Protein AF-A0A6A5U3S6-F1 (afdb_monomer)

Nearest PDB structures (foldseek):
  5iaa-assembly1_A  TM=4.164E-01  e=6.677E-01  Homo sapiens
  3vyw-assembly3_C  TM=2.791E-01  e=2.547E+00  Aquifex aeolicus VF5

pLDDT: mean 76.96, std 18.2, range [38.09, 98.25]

Radius of gyration: 27.55 Å; Cα contacts (8 Å, |Δi|>4): 282; chains: 1; bounding box: 57×53×90 Å

Sequence (273 aa):
MALNRGARKRKARTESPLNENDRPSKKQTAASVKGPTDESKVEDTRAEISKQNPLRSPLLRLPRELRDEIYGYALGGDRWEIEAHGKAKSPKCNALGLLRVCRQISQEASATVFTSNTIAFRNAKALVRFIAGANNRLEMTTIELEVSSLSGASYYNGFGTVGLEGCCKENVSIFRRLPILKGVHIHILMLYLWGCLTPVEDSDSQNAVKALQERIQLEVPDVSVTCGWSTKEVEIQSPSDEDDSTLDDEYDDDEDDYDTYDGLDNLDDSSEE

Secondary structure (DSSP, 8-state):
--------PPPPPPPPPPP-------------------HHHHHHHHHHHHHHHHHH-TTTTS-HHHHHHHHHHHH-S-EEEEPTTS-EE-SSTTTTGGGGS-HHHHHHHHHHHHHSSEEEESSHHHHHHHHHT-GGGGG--EEEEEEEE-TTTHHHH---SHHHHHHHSSSGGGGGG-TT--EEEEEEEEE--TT-------HHHHHHHHHHHHHHHHH-TTSEEEEEEEEE------------------------------TT---------

Mean predicted aligned error: 12.98 Å

Foldseek 3Di:
DDDDDDDDDDDDDDDDDDDDPDDDDPPPPPPPPPDPPPVVVVVVVLVVCVVCCCVPPPLNVDPLVVNQVVLCVLQAPFEWEQELVRDIDGPDVCSCVQLVPHVVSVVSNVLSNQQRYEYEYAALNSVVVNLPPDPSNLSHAHYEYEQEFPPPPCPPDPPPRCRLVVCADPRLLSVVSNPNHAEYEYEYEYADDPDPDDPPPPVVVVVSVVNSQVRSCVNPVNHHYHYHYDYDHDPPPDPPPPDPDDPDDDPPPPPPPPPDCPPDPDPPPPDDD

Organism: NCBI:txid147558

Structure (mmCIF, N/CA/C/O backbone):
data_AF-A0A6A5U3S6-F1
#
_entry.id   AF-A0A6A5U3S6-F1
#
loop_
_atom_site.group_PDB
_atom_site.id
_atom_site.type_symbol
_atom_site.label_atom_id
_atom_site.label_alt_id
_atom_site.label_comp_id
_atom_site.label_asym_id
_atom_site.label_entity_id
_atom_site.label_seq_id
_atom_site.pdbx_PDB_ins_code
_atom_site.Cartn_x
_atom_site.Cartn_y
_atom_site.Cartn_z
_atom_site.occupancy
_atom_site.B_iso_or_equiv
_atom_site.auth_seq_id
_atom_site.auth_comp_id
_atom_site.auth_asym_id
_atom_site.auth_atom_id
_atom_site.pdbx_PDB_model_num
ATOM 1 N N . MET A 1 1 ? 14.822 27.548 -63.040 1.00 45.53 1 MET A N 1
ATOM 2 C CA . MET A 1 1 ? 13.589 26.922 -62.518 1.00 45.53 1 MET A CA 1
ATOM 3 C C . MET A 1 1 ? 13.365 27.447 -61.111 1.00 45.53 1 MET A C 1
ATOM 5 O O . MET A 1 1 ? 14.147 27.127 -60.229 1.00 45.53 1 MET A O 1
ATOM 9 N N . ALA A 1 2 ? 12.393 28.343 -60.938 1.00 41.91 2 ALA A N 1
ATOM 10 C CA . ALA A 1 2 ? 12.077 28.999 -59.671 1.00 41.91 2 ALA A CA 1
ATOM 11 C C . ALA A 1 2 ? 10.755 28.431 -59.139 1.00 41.91 2 ALA A C 1
ATOM 13 O O . ALA A 1 2 ? 9.779 28.387 -59.886 1.00 41.91 2 ALA A O 1
ATOM 14 N N . LEU A 1 3 ? 10.730 27.982 -57.881 1.00 52.12 3 LEU A N 1
ATOM 15 C CA . LEU A 1 3 ? 9.522 27.483 -57.223 1.00 52.12 3 LEU A CA 1
ATOM 16 C C . LEU A 1 3 ? 9.043 28.444 -56.132 1.00 52.12 3 LEU A C 1
ATOM 18 O O . LEU A 1 3 ? 9.811 29.101 -55.433 1.00 52.12 3 LEU A O 1
ATOM 22 N N . ASN A 1 4 ? 7.722 28.521 -56.085 1.00 44.84 4 ASN A N 1
ATOM 23 C CA . ASN A 1 4 ? 6.878 29.622 -55.660 1.00 44.84 4 ASN A CA 1
ATOM 24 C C . ASN A 1 4 ? 6.508 29.476 -54.171 1.00 44.84 4 ASN A C 1
ATOM 26 O O . ASN A 1 4 ? 6.052 28.412 -53.754 1.00 44.84 4 ASN A O 1
ATOM 30 N N . ARG A 1 5 ? 6.697 30.525 -53.358 1.00 54.47 5 ARG A N 1
ATOM 31 C CA . ARG A 1 5 ? 6.318 30.551 -51.932 1.00 54.47 5 ARG A CA 1
ATOM 32 C C . ARG A 1 5 ? 4.911 31.136 -51.783 1.00 54.47 5 ARG A C 1
ATOM 34 O O . ARG A 1 5 ? 4.724 32.344 -51.890 1.00 54.47 5 ARG A O 1
ATOM 41 N N . GLY A 1 6 ? 3.926 30.279 -51.519 1.00 51.78 6 GLY A N 1
ATOM 42 C CA . GLY A 1 6 ? 2.546 30.677 -51.234 1.00 51.78 6 GLY A CA 1
ATOM 43 C C . GLY A 1 6 ? 2.355 31.114 -49.780 1.00 51.78 6 GLY A C 1
ATOM 44 O O . GLY A 1 6 ? 2.281 30.281 -48.880 1.00 51.78 6 GLY A O 1
ATOM 45 N N . ALA A 1 7 ? 2.247 32.423 -49.554 1.00 54.69 7 ALA A N 1
ATOM 46 C CA . ALA A 1 7 ? 1.879 33.018 -48.273 1.00 54.69 7 ALA A CA 1
ATOM 47 C C . ALA A 1 7 ? 0.363 32.884 -48.021 1.00 54.69 7 ALA A C 1
ATOM 49 O O . ALA A 1 7 ? -0.450 33.463 -48.743 1.00 54.69 7 ALA A O 1
ATOM 50 N N . ARG A 1 8 ? -0.036 32.147 -46.976 1.00 58.53 8 ARG A N 1
ATOM 51 C CA . ARG A 1 8 ? -1.429 32.092 -46.501 1.00 58.53 8 ARG A CA 1
ATOM 52 C C . ARG A 1 8 ? -1.674 33.194 -45.464 1.00 58.53 8 ARG A C 1
ATOM 54 O O . ARG A 1 8 ? -1.150 33.144 -44.356 1.00 58.53 8 ARG A O 1
ATOM 61 N N . LYS A 1 9 ? -2.488 34.184 -45.843 1.00 60.81 9 LYS A N 1
ATOM 62 C CA . LYS A 1 9 ? -3.027 35.242 -44.971 1.00 60.81 9 LYS A CA 1
ATOM 63 C C . LYS A 1 9 ? -4.005 34.637 -43.955 1.00 60.81 9 LYS A C 1
ATOM 65 O O . LYS A 1 9 ? -4.992 34.021 -44.350 1.00 60.81 9 LYS A O 1
ATOM 70 N N . ARG A 1 10 ? -3.758 34.848 -42.660 1.00 54.47 10 ARG A N 1
ATOM 71 C CA . ARG A 1 10 ? -4.725 34.584 -41.583 1.00 54.47 10 ARG A CA 1
ATOM 72 C C . ARG A 1 10 ? -5.707 35.760 -41.500 1.00 54.47 10 ARG A C 1
ATOM 74 O O . ARG A 1 10 ? -5.281 36.900 -41.342 1.00 54.47 10 ARG A O 1
ATOM 81 N N . LYS A 1 11 ? -7.004 35.479 -41.660 1.00 64.50 11 LYS A N 1
ATOM 82 C CA . LYS A 1 11 ? -8.109 36.421 -41.415 1.00 64.50 11 LYS A CA 1
ATOM 83 C C . LYS A 1 11 ? -8.293 36.579 -39.903 1.00 64.50 11 LYS A C 1
ATOM 85 O O . LYS A 1 11 ? -8.429 35.579 -39.205 1.00 64.50 11 LYS A O 1
ATOM 90 N N . ALA A 1 12 ? -8.299 37.823 -39.432 1.00 55.41 12 ALA A N 1
ATOM 91 C CA . ALA A 1 12 ? -8.711 38.187 -38.083 1.00 55.41 12 ALA A CA 1
ATOM 92 C C . ALA A 1 12 ? -10.209 37.890 -37.906 1.00 55.41 12 ALA A C 1
ATOM 94 O O . ALA A 1 12 ? -11.014 38.241 -38.772 1.00 55.41 12 ALA A O 1
ATOM 95 N N . ARG A 1 13 ? -10.561 37.210 -36.813 1.00 58.78 13 ARG A N 1
ATOM 96 C CA . ARG A 1 13 ? -11.939 36.930 -36.404 1.00 58.78 13 ARG A CA 1
ATOM 97 C C . ARG A 1 13 ? -12.367 38.051 -35.459 1.00 58.78 13 ARG A C 1
ATOM 99 O O . ARG A 1 13 ? -11.725 38.275 -34.443 1.00 58.78 13 ARG A O 1
ATOM 106 N N . THR A 1 14 ? -13.396 38.779 -35.867 1.00 57.91 14 THR A N 1
ATOM 107 C CA . THR A 1 14 ? -14.039 39.866 -35.129 1.00 57.91 14 THR A CA 1
ATOM 108 C C . THR A 1 14 ? -14.856 39.279 -33.982 1.00 57.91 14 THR A C 1
ATOM 110 O O . THR A 1 14 ? -15.759 38.478 -34.216 1.00 57.91 14 THR A O 1
ATOM 113 N N . GLU A 1 15 ? -14.515 39.656 -32.755 1.00 53.59 15 GLU A N 1
ATOM 114 C CA . GLU A 1 15 ? -15.287 39.359 -31.549 1.00 53.59 15 GLU A CA 1
ATOM 115 C C . GLU A 1 15 ? -16.546 40.232 -31.533 1.00 53.59 15 GLU A C 1
ATOM 117 O O . GLU A 1 15 ? -16.489 41.433 -31.801 1.00 53.59 15 GLU A O 1
ATOM 122 N N . SER A 1 16 ? -17.694 39.609 -31.274 1.00 56.94 16 SER A N 1
ATOM 123 C CA . SER A 1 16 ? -18.962 40.300 -31.031 1.00 56.94 16 SER A CA 1
ATOM 124 C C . SER A 1 16 ? -19.228 40.301 -29.523 1.00 56.94 16 SER A C 1
ATOM 126 O O . SER A 1 16 ? -19.064 39.249 -28.905 1.00 56.94 16 SER A O 1
ATOM 128 N N . PRO A 1 17 ? -19.621 41.436 -28.920 1.00 56.56 17 PRO A N 1
ATOM 129 C CA . PRO A 1 17 ? -19.938 41.500 -27.500 1.00 56.56 17 PRO A CA 1
ATOM 130 C C . PRO A 1 17 ? -21.296 40.835 -27.252 1.00 56.56 17 PRO A C 1
ATOM 132 O O . PRO A 1 17 ? -22.318 41.284 -27.774 1.00 56.56 17 PRO A O 1
ATOM 135 N N . LEU A 1 18 ? -21.298 39.746 -26.484 1.00 54.84 18 LEU A N 1
ATOM 136 C CA . LEU A 1 18 ? -22.523 39.128 -25.986 1.00 54.84 18 LEU A CA 1
ATOM 137 C C . LEU A 1 18 ? -23.043 39.915 -24.777 1.00 54.84 18 LEU A C 1
ATOM 139 O O . LEU A 1 18 ? -22.282 40.384 -23.935 1.00 54.84 18 LEU A O 1
ATOM 143 N N . ASN A 1 19 ? -24.358 40.102 -24.778 1.00 52.72 19 ASN A N 1
ATOM 144 C CA . ASN A 1 19 ? -25.158 40.914 -23.871 1.00 52.72 19 ASN A CA 1
ATOM 145 C C . ASN A 1 19 ? -25.499 40.105 -22.604 1.00 52.72 19 ASN A C 1
ATOM 147 O O . ASN A 1 19 ? -26.028 39.003 -22.705 1.00 52.72 19 ASN A O 1
ATOM 151 N N . GLU A 1 20 ? -25.194 40.658 -21.431 1.00 50.19 20 GLU A N 1
ATOM 152 C CA . GLU A 1 20 ? -25.052 39.948 -20.146 1.00 50.19 20 GLU A CA 1
ATOM 153 C C . GLU A 1 20 ? -26.335 39.909 -19.278 1.00 50.19 20 GLU A C 1
ATOM 155 O O . GLU A 1 20 ? -26.270 39.574 -18.102 1.00 50.19 20 GLU A O 1
ATOM 160 N N . ASN A 1 21 ? -27.520 40.259 -19.801 1.00 58.12 21 ASN A N 1
ATOM 161 C CA . ASN A 1 21 ? -28.643 40.669 -18.933 1.00 58.12 21 ASN A CA 1
ATOM 162 C C . ASN A 1 21 ? -29.916 39.799 -18.880 1.00 58.12 21 ASN A C 1
ATOM 164 O O . ASN A 1 21 ? -30.841 40.201 -18.184 1.00 58.12 21 ASN A O 1
ATOM 168 N N . ASP A 1 22 ? -30.001 38.615 -19.495 1.00 49.62 22 ASP A N 1
ATOM 169 C CA . ASP A 1 22 ? -31.275 37.859 -19.530 1.00 49.62 22 ASP A CA 1
ATOM 170 C C . ASP A 1 22 ? -31.161 36.377 -19.110 1.00 49.62 22 ASP A C 1
ATOM 172 O O . ASP A 1 22 ? -31.558 35.478 -19.850 1.00 49.62 22 ASP A O 1
ATOM 176 N N . ARG A 1 23 ? -30.665 36.087 -17.893 1.00 51.91 23 ARG A N 1
ATOM 177 C CA . ARG A 1 23 ? -30.786 34.739 -17.284 1.00 51.91 23 ARG A CA 1
ATOM 178 C C . ARG A 1 23 ? -31.762 34.765 -16.089 1.00 51.91 23 ARG A C 1
ATOM 180 O O . ARG A 1 23 ? -31.415 35.294 -15.030 1.00 51.91 23 ARG A O 1
ATOM 187 N N . PRO A 1 24 ? -32.992 34.223 -16.213 1.00 47.12 24 PRO A N 1
ATOM 188 C CA . PRO A 1 24 ? -33.981 34.235 -15.136 1.00 47.12 24 PRO A CA 1
ATOM 189 C C . PRO A 1 24 ? -33.567 33.303 -13.989 1.00 47.12 24 PRO A C 1
ATOM 191 O O . PRO A 1 24 ? -33.579 32.079 -14.095 1.00 47.12 24 PRO A O 1
ATOM 194 N N . SER A 1 25 ? -33.218 33.906 -12.856 1.00 47.28 25 SER A N 1
ATOM 195 C CA . SER A 1 25 ? -32.768 33.230 -11.642 1.00 47.28 25 SER A CA 1
ATOM 196 C C . SER A 1 25 ? -33.932 32.537 -10.916 1.00 47.28 25 SER A C 1
ATOM 198 O O . SER A 1 25 ? -34.620 33.150 -10.100 1.00 47.28 25 SER A O 1
ATOM 200 N N . LYS A 1 26 ? -34.143 31.233 -11.130 1.00 50.09 26 LYS A N 1
ATOM 201 C CA . LYS A 1 26 ? -34.929 30.401 -10.197 1.00 50.09 26 LYS A CA 1
ATOM 202 C C . LYS A 1 26 ? -34.018 29.842 -9.107 1.00 50.09 26 LYS A C 1
ATOM 204 O O . LYS A 1 26 ? -33.720 28.659 -9.033 1.00 50.09 26 LYS A O 1
ATOM 209 N N . LYS A 1 27 ? -33.594 30.750 -8.230 1.00 51.00 27 LYS A N 1
ATOM 210 C CA . LYS A 1 27 ? -32.867 30.463 -6.995 1.00 51.00 27 LYS A CA 1
ATOM 211 C C . LYS A 1 27 ? -33.868 29.930 -5.963 1.00 51.00 27 LYS A C 1
ATOM 213 O O . LYS A 1 27 ? -34.395 30.687 -5.151 1.00 51.00 27 LYS A O 1
ATOM 218 N N . GLN A 1 28 ? -34.188 28.637 -6.013 1.00 48.88 28 GLN A N 1
ATOM 219 C CA . GLN A 1 28 ? -34.823 27.969 -4.876 1.00 48.88 28 GLN A CA 1
ATOM 220 C C . GLN A 1 28 ? -33.759 27.795 -3.792 1.00 48.88 28 GLN A C 1
ATOM 222 O O . GLN A 1 28 ? -33.067 26.789 -3.705 1.00 48.88 28 GLN A O 1
ATOM 227 N N . THR A 1 29 ? -33.596 28.837 -2.980 1.00 49.09 29 THR A N 1
ATOM 228 C CA . THR A 1 29 ? -32.842 28.783 -1.734 1.00 49.09 29 THR A CA 1
ATOM 229 C C . THR A 1 29 ? -33.556 27.816 -0.795 1.00 49.09 29 THR A C 1
ATOM 231 O O . THR A 1 29 ? -34.495 28.205 -0.096 1.00 49.09 29 THR A O 1
ATOM 234 N N . ALA A 1 30 ? -33.128 26.553 -0.776 1.00 51.94 30 ALA A N 1
ATOM 235 C CA . ALA A 1 30 ? -33.353 25.693 0.373 1.00 51.94 30 ALA A CA 1
ATOM 236 C C . ALA A 1 30 ? -32.681 26.396 1.556 1.00 51.94 30 ALA A C 1
ATOM 238 O O . ALA A 1 30 ? -31.456 26.424 1.666 1.00 51.94 30 ALA A O 1
ATOM 239 N N . ALA A 1 31 ? -33.484 27.076 2.374 1.00 56.00 31 ALA A N 1
ATOM 240 C CA . ALA A 1 31 ? -33.034 27.685 3.608 1.00 56.00 31 ALA A CA 1
ATOM 241 C C . ALA A 1 31 ? -32.445 26.565 4.467 1.00 56.00 31 ALA A C 1
ATOM 243 O O . ALA A 1 31 ? -33.173 25.803 5.100 1.00 56.00 31 ALA A O 1
ATOM 244 N N . SER A 1 32 ? -31.120 26.435 4.416 1.00 61.00 32 SER A N 1
ATOM 245 C CA . SER A 1 32 ? -30.331 25.637 5.335 1.00 61.00 32 SER A CA 1
ATOM 246 C C . SER A 1 32 ? -30.630 26.182 6.722 1.00 61.00 32 SER A C 1
ATOM 248 O O . SER A 1 32 ? -30.117 27.223 7.138 1.00 61.00 32 SER A O 1
ATOM 250 N N . VAL A 1 33 ? -31.568 25.524 7.400 1.00 62.78 33 VAL A N 1
ATOM 251 C CA . VAL A 1 33 ? 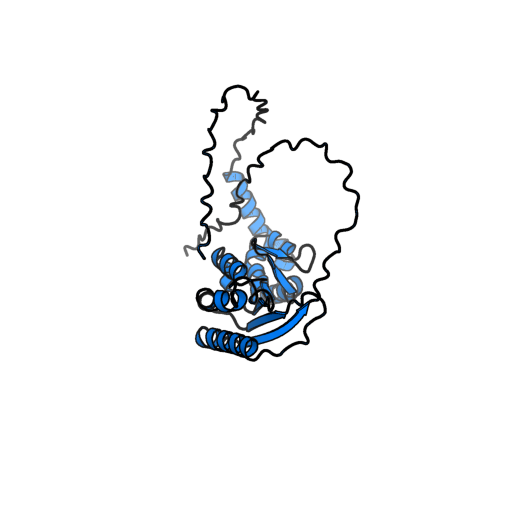-31.856 25.727 8.810 1.00 62.78 33 VAL A CA 1
ATOM 252 C C . VAL A 1 33 ? -30.602 25.260 9.545 1.00 62.78 33 VAL A C 1
ATOM 254 O O . VAL A 1 33 ? -30.512 24.123 9.998 1.00 62.78 33 VAL A O 1
ATOM 257 N N . LYS A 1 34 ? -29.601 26.145 9.632 1.00 63.56 34 LYS A N 1
ATOM 258 C CA . LYS A 1 34 ? -28.530 26.092 10.628 1.00 63.56 34 LYS A CA 1
ATOM 259 C C . LYS A 1 34 ? -29.199 26.298 11.983 1.00 63.56 34 LYS A C 1
ATOM 261 O O . LYS A 1 34 ? -29.205 27.392 12.542 1.00 63.56 34 LYS A O 1
ATOM 266 N N . GLY A 1 35 ? -29.845 25.246 12.480 1.00 70.25 35 GLY A N 1
ATOM 267 C CA . GLY A 1 35 ? -30.138 25.155 13.897 1.00 70.25 35 GLY A CA 1
ATOM 268 C C . GLY A 1 35 ? -28.810 25.273 14.650 1.00 70.25 35 GLY A C 1
ATOM 269 O O . GLY A 1 35 ? -27.801 24.780 14.142 1.00 70.25 35 GLY A O 1
ATOM 270 N N . PRO A 1 36 ? -28.768 25.942 15.811 1.00 66.19 36 PRO A N 1
ATOM 271 C CA . PRO A 1 36 ? -27.588 25.948 16.661 1.00 66.19 36 PRO A CA 1
ATOM 272 C C . PRO A 1 36 ? -27.307 24.506 17.097 1.00 66.19 36 PRO A C 1
ATOM 274 O O . PRO A 1 36 ? -27.893 23.998 18.052 1.00 66.19 36 PRO A O 1
ATOM 277 N N . THR A 1 37 ? -26.458 23.815 16.341 1.00 69.56 37 THR A N 1
ATOM 278 C CA . THR A 1 37 ? -25.846 22.562 16.757 1.00 69.56 37 THR A CA 1
ATOM 279 C C . THR A 1 37 ? -24.957 22.904 17.933 1.00 69.56 37 THR A C 1
ATOM 281 O O . THR A 1 37 ? -23.934 23.563 17.791 1.00 69.56 37 THR A O 1
ATOM 284 N N . ASP A 1 38 ? -25.420 22.518 19.112 1.00 85.38 38 ASP A N 1
ATOM 285 C CA . ASP A 1 38 ? -24.697 22.622 20.367 1.00 85.38 38 ASP A CA 1
ATOM 286 C C . ASP A 1 38 ? -23.494 21.664 20.309 1.00 85.38 38 ASP A C 1
ATOM 288 O O . ASP A 1 38 ? -23.580 20.509 20.726 1.00 85.38 38 ASP A O 1
ATOM 292 N N . GLU A 1 39 ? -22.398 22.118 19.690 1.00 87.12 39 GLU A N 1
ATOM 293 C CA . GLU A 1 39 ? -21.159 21.351 19.481 1.00 87.12 39 GLU A CA 1
ATOM 294 C C . GLU A 1 39 ? -20.616 20.779 20.797 1.00 87.12 39 GLU A C 1
ATOM 296 O O . GLU A 1 39 ? -20.074 19.673 20.808 1.00 87.12 39 GLU A O 1
ATOM 301 N N . SER A 1 40 ? -20.868 21.470 21.918 1.00 84.94 40 SER A N 1
ATOM 302 C CA . SER A 1 40 ? -20.489 21.014 23.258 1.00 84.94 40 SER A CA 1
ATOM 303 C C . SER A 1 40 ? -21.126 19.666 23.616 1.00 84.94 40 SER A C 1
ATOM 305 O O . SER A 1 40 ? -20.439 18.746 24.055 1.00 84.94 40 SER A O 1
ATOM 307 N N . LYS A 1 41 ? -22.419 19.483 23.309 1.00 86.44 41 LYS A N 1
ATOM 308 C CA . LYS A 1 41 ? -23.119 18.216 23.561 1.00 86.44 41 LYS A CA 1
ATOM 309 C C . LYS A 1 41 ? -22.615 17.085 22.671 1.00 86.44 41 LYS A C 1
ATOM 311 O O . LYS A 1 41 ? -22.634 15.929 23.090 1.00 86.44 41 LYS A O 1
ATOM 316 N N . VAL A 1 42 ? -22.188 17.387 21.444 1.00 87.81 42 VAL A N 1
ATOM 317 C CA . VAL A 1 42 ? -21.682 16.362 20.519 1.00 87.81 42 VAL A CA 1
ATOM 318 C C . VAL A 1 42 ? -20.352 15.802 21.019 1.00 87.81 42 VAL A C 1
ATOM 320 O O . VAL A 1 42 ? -20.165 14.583 20.999 1.00 87.81 42 VAL A O 1
ATOM 323 N N . GLU A 1 43 ? -19.451 16.645 21.517 1.00 89.25 43 GLU A N 1
ATOM 324 C CA . GLU A 1 43 ? -18.142 16.173 21.974 1.00 89.25 43 GLU A CA 1
ATOM 325 C C . GLU A 1 43 ? -18.239 15.344 23.265 1.00 89.25 43 GLU A C 1
ATOM 327 O O . GLU A 1 43 ? -17.649 14.262 23.344 1.00 89.25 43 GLU A O 1
ATOM 332 N N . ASP A 1 44 ? -19.103 15.741 24.206 1.00 87.88 44 ASP A N 1
ATOM 333 C CA . ASP A 1 44 ? -19.382 14.957 25.417 1.00 87.88 44 ASP A CA 1
ATOM 334 C C . ASP A 1 44 ? -19.896 13.546 25.083 1.00 87.88 44 ASP A C 1
ATOM 336 O O . ASP A 1 44 ? -19.446 12.546 25.656 1.00 87.88 44 ASP A O 1
ATOM 340 N N . THR A 1 45 ? -20.794 13.429 24.096 1.00 91.69 45 THR A N 1
ATOM 341 C CA . THR A 1 45 ? -21.294 12.111 23.666 1.00 91.69 45 THR A CA 1
ATOM 342 C C . THR A 1 45 ? -20.203 11.238 23.040 1.00 91.69 45 THR A C 1
ATOM 344 O O . THR A 1 45 ? -20.198 10.023 23.248 1.00 91.69 45 THR A O 1
ATOM 347 N N . ARG A 1 46 ? -19.237 11.821 22.316 1.00 89.50 46 ARG A N 1
ATOM 348 C CA . ARG A 1 46 ? -18.117 11.078 21.710 1.00 89.50 46 ARG A CA 1
ATOM 349 C C . ARG A 1 46 ? -17.130 10.565 22.750 1.00 89.50 46 ARG A C 1
ATOM 351 O O . ARG A 1 46 ? -16.657 9.429 22.627 1.00 89.50 46 ARG A O 1
ATOM 358 N N . ALA A 1 47 ? -16.834 11.373 23.765 1.00 89.94 47 ALA A N 1
ATOM 359 C CA . ALA A 1 47 ? -15.977 10.970 24.873 1.00 89.94 47 ALA A CA 1
ATOM 360 C C . ALA A 1 47 ? -16.594 9.794 25.649 1.00 89.94 47 ALA A C 1
ATOM 362 O O . ALA A 1 47 ? -15.904 8.817 25.947 1.00 89.94 47 ALA A O 1
ATOM 363 N N . GLU A 1 48 ? -17.906 9.833 25.902 1.00 94.94 48 GLU A N 1
ATOM 364 C CA . GLU A 1 48 ? -18.618 8.748 26.587 1.00 94.94 48 GLU A CA 1
ATOM 365 C C . GLU A 1 48 ? -18.647 7.455 25.757 1.00 94.94 48 GLU A C 1
ATOM 367 O O . GLU A 1 48 ? -18.328 6.379 26.267 1.00 94.94 48 GLU A O 1
ATOM 372 N N . ILE A 1 49 ? -18.924 7.544 24.450 1.00 92.88 49 ILE A N 1
ATOM 373 C CA . ILE A 1 49 ? -18.856 6.382 23.545 1.00 92.88 49 ILE A CA 1
ATOM 374 C C . ILE A 1 49 ? -17.447 5.775 23.550 1.00 92.88 49 ILE A C 1
ATOM 376 O O . ILE A 1 49 ? -17.293 4.554 23.619 1.00 92.88 49 ILE A O 1
ATOM 380 N N . SER A 1 50 ? -16.410 6.614 23.529 1.00 90.44 50 SER A N 1
ATOM 381 C CA . SER A 1 50 ? -15.017 6.156 23.542 1.00 90.44 50 SER A CA 1
ATOM 382 C C . SER A 1 50 ? -14.668 5.402 24.830 1.00 90.44 50 SER A C 1
ATOM 384 O O . SER A 1 50 ? -13.978 4.389 24.759 1.00 90.44 50 SER A O 1
ATOM 386 N N . LYS A 1 51 ? -15.213 5.811 25.985 1.00 92.94 51 LYS A N 1
ATOM 387 C CA . LYS A 1 51 ? -15.057 5.096 27.266 1.00 92.94 51 LYS A CA 1
ATOM 388 C C . LYS A 1 51 ? -15.821 3.770 27.308 1.00 92.94 51 LYS A C 1
ATOM 390 O O . LYS A 1 51 ? -15.345 2.802 27.898 1.00 92.94 51 LYS A O 1
ATOM 395 N N . GLN A 1 52 ? -16.993 3.698 26.675 1.00 95.38 52 GLN A N 1
ATOM 396 C CA . GLN A 1 52 ? -17.809 2.479 26.653 1.00 95.38 52 GLN A CA 1
ATOM 397 C C . GLN A 1 52 ? -17.305 1.424 25.659 1.00 95.38 52 GLN A C 1
ATOM 399 O O . GLN A 1 52 ? -17.516 0.227 25.876 1.00 95.38 52 GLN A O 1
ATOM 404 N N . ASN A 1 53 ? -16.637 1.839 24.579 1.00 93.25 53 ASN A N 1
ATOM 405 C CA . ASN A 1 53 ? -16.182 0.946 23.513 1.00 93.25 53 ASN A CA 1
ATOM 406 C C . ASN A 1 53 ? -15.298 -0.216 24.014 1.00 93.25 53 ASN A C 1
ATOM 408 O O . ASN A 1 53 ? -15.625 -1.358 23.679 1.00 93.25 53 ASN A O 1
ATOM 412 N N . PRO A 1 54 ? -14.261 -0.005 24.851 1.00 93.56 54 PRO A N 1
ATOM 413 C CA . PRO A 1 54 ? -13.452 -1.098 25.396 1.00 93.56 54 PRO A CA 1
ATOM 414 C C . PRO A 1 54 ? -14.242 -2.105 26.239 1.00 93.56 54 PRO A C 1
ATOM 416 O O . PRO A 1 54 ? -13.930 -3.291 26.240 1.00 93.56 54 PRO A O 1
ATOM 419 N N . LEU A 1 55 ? -15.290 -1.657 26.940 1.00 95.44 55 LEU A N 1
ATOM 420 C CA . LEU A 1 55 ? -16.105 -2.518 27.805 1.00 95.44 55 LEU A CA 1
ATOM 421 C C . LEU A 1 55 ? -17.107 -3.356 27.004 1.00 95.44 55 LEU A C 1
ATOM 423 O O . LEU A 1 55 ? -17.374 -4.510 27.342 1.00 95.44 55 LEU A O 1
ATOM 427 N N . ARG A 1 56 ? -17.678 -2.770 25.945 1.00 95.75 56 ARG A N 1
ATOM 428 C CA . ARG A 1 56 ? -18.751 -3.390 25.155 1.00 95.75 56 ARG A CA 1
ATOM 429 C C . ARG A 1 56 ? -18.243 -4.176 23.954 1.00 95.75 56 ARG A C 1
ATOM 431 O O . ARG A 1 56 ? -18.904 -5.129 23.552 1.00 95.75 56 ARG A O 1
ATOM 438 N N . SER A 1 57 ? -17.098 -3.803 23.387 1.00 95.62 57 SER A N 1
ATOM 439 C CA . SER A 1 57 ? -16.517 -4.474 22.224 1.00 95.62 57 SER A CA 1
ATOM 440 C C . SER A 1 57 ? -15.732 -5.717 22.653 1.00 95.62 57 SER A C 1
ATOM 442 O O . SER A 1 57 ? -14.732 -5.598 23.360 1.00 95.62 57 SER A O 1
ATOM 444 N N . PRO A 1 58 ? -16.121 -6.932 22.222 1.00 96.56 58 PRO A N 1
ATOM 445 C CA . PRO A 1 58 ? -15.321 -8.132 22.457 1.00 96.56 58 PRO A CA 1
ATOM 446 C C . PRO A 1 58 ? -13.910 -8.033 21.867 1.00 96.56 58 PRO A C 1
ATOM 448 O O . PRO A 1 58 ? -12.977 -8.531 22.482 1.00 96.56 58 PRO A O 1
ATOM 451 N N . LEU A 1 59 ? -13.754 -7.352 20.724 1.00 97.12 59 LEU A N 1
ATOM 452 C CA . LEU A 1 59 ? -12.466 -7.176 20.050 1.00 97.12 59 LEU A CA 1
ATOM 453 C C . LEU A 1 59 ? -11.507 -6.303 20.871 1.00 97.12 59 LEU A C 1
ATOM 455 O O . LEU A 1 59 ? -10.345 -6.656 21.025 1.00 97.12 59 LEU A O 1
ATOM 459 N N . LEU A 1 60 ? -11.995 -5.200 21.453 1.00 96.81 60 LEU A N 1
ATOM 460 C CA . LEU A 1 60 ? -11.164 -4.283 22.249 1.00 96.81 60 LEU A CA 1
ATOM 461 C C . LEU A 1 60 ? -10.806 -4.825 23.642 1.00 96.81 60 LEU A C 1
ATOM 463 O O . LEU A 1 60 ? -9.910 -4.289 24.287 1.00 96.81 60 LEU A O 1
ATOM 467 N N . ARG A 1 61 ? -11.468 -5.897 24.098 1.00 96.50 61 ARG A N 1
ATOM 468 C CA . ARG A 1 61 ? -11.092 -6.619 25.327 1.00 96.50 61 ARG A CA 1
ATOM 469 C C . ARG A 1 61 ? -9.922 -7.580 25.128 1.00 96.50 61 ARG A C 1
ATOM 471 O O . ARG A 1 61 ? -9.374 -8.064 26.116 1.00 96.50 61 ARG A O 1
ATOM 478 N N . LEU A 1 62 ? -9.566 -7.892 23.883 1.00 97.81 62 LEU A N 1
ATOM 479 C CA . LEU A 1 62 ? -8.414 -8.738 23.594 1.00 97.81 62 LEU A CA 1
ATOM 480 C C . LEU A 1 62 ? -7.112 -7.974 23.867 1.00 97.81 62 LEU A C 1
ATOM 482 O O . LEU A 1 62 ? -7.086 -6.761 23.664 1.00 97.81 62 LEU A O 1
ATOM 486 N N . PRO A 1 63 ? -6.026 -8.653 24.270 1.00 97.19 63 PRO A N 1
ATOM 487 C CA . PRO A 1 63 ? -4.677 -8.093 24.234 1.00 97.19 63 PRO A CA 1
ATOM 488 C C . PRO A 1 63 ? -4.318 -7.554 22.846 1.00 97.19 63 PRO A C 1
ATOM 490 O O . PRO A 1 63 ? -4.862 -8.009 21.837 1.00 97.19 63 PRO A O 1
ATOM 493 N N . ARG A 1 64 ? -3.407 -6.577 22.800 1.00 96.19 64 ARG A N 1
ATOM 494 C CA . ARG A 1 64 ? -3.047 -5.875 21.560 1.00 96.19 64 ARG A CA 1
ATOM 495 C C . ARG A 1 64 ? -2.521 -6.833 20.494 1.00 96.19 64 ARG A C 1
ATOM 497 O O . ARG A 1 64 ? -2.906 -6.718 19.342 1.00 96.19 64 ARG A O 1
ATOM 504 N N . GLU A 1 65 ? -1.734 -7.818 20.899 1.00 97.56 65 GLU A N 1
ATOM 505 C CA . GLU A 1 65 ? -1.101 -8.799 20.019 1.00 97.56 65 GLU A CA 1
ATOM 506 C C . GLU A 1 65 ? -2.147 -9.585 19.219 1.00 97.56 65 GLU A C 1
ATOM 508 O O . GLU A 1 65 ? -2.032 -9.733 18.006 1.00 97.56 65 GLU A O 1
ATOM 513 N N . LEU A 1 66 ? -3.229 -10.015 19.879 1.00 98.25 66 LEU A N 1
ATOM 514 C CA . LEU A 1 66 ? -4.321 -10.723 19.208 1.00 98.25 66 LEU A CA 1
ATOM 515 C C . LEU A 1 66 ? -5.116 -9.803 18.277 1.00 98.25 66 LEU A C 1
ATOM 517 O O . LEU A 1 66 ? -5.648 -10.265 17.268 1.00 98.25 66 LEU A O 1
ATOM 521 N N . ARG A 1 67 ? -5.224 -8.508 18.602 1.00 97.88 67 ARG A N 1
ATOM 522 C CA . ARG A 1 67 ? -5.874 -7.537 17.711 1.00 97.88 67 ARG A CA 1
ATOM 523 C C . ARG A 1 67 ? -5.044 -7.322 16.453 1.00 97.88 67 ARG A C 1
ATOM 525 O O . ARG A 1 67 ? -5.611 -7.383 15.369 1.00 97.88 67 ARG A O 1
ATOM 532 N N . ASP A 1 68 ? -3.732 -7.161 16.596 1.00 97.12 68 ASP A N 1
ATOM 533 C CA . ASP A 1 68 ? -2.807 -7.000 15.473 1.00 97.12 68 ASP A CA 1
ATOM 534 C C . ASP A 1 68 ? -2.847 -8.226 14.541 1.00 97.12 68 ASP A C 1
ATOM 536 O O . ASP A 1 68 ? -2.909 -8.067 13.321 1.00 97.12 68 ASP A O 1
ATOM 540 N N . GLU A 1 69 ? -2.927 -9.447 15.089 1.00 97.81 69 GLU A N 1
ATOM 541 C CA . GLU A 1 69 ? -3.146 -10.666 14.293 1.00 97.81 69 GLU A CA 1
ATOM 542 C C . GLU A 1 69 ? -4.481 -10.633 13.531 1.00 97.81 69 GLU A C 1
ATOM 544 O O . GLU A 1 69 ? -4.519 -10.894 12.326 1.00 97.81 69 GLU A O 1
ATOM 549 N N . ILE A 1 70 ? -5.584 -10.274 14.200 1.00 97.50 70 ILE A N 1
ATOM 550 C CA . ILE A 1 70 ? -6.906 -10.152 13.564 1.00 97.50 70 ILE A CA 1
ATOM 551 C C . ILE A 1 70 ? -6.884 -9.095 12.455 1.00 97.50 70 ILE A C 1
ATOM 553 O O . ILE A 1 70 ? -7.431 -9.333 11.376 1.00 97.50 70 ILE A O 1
ATOM 557 N N . TYR A 1 71 ? -6.251 -7.943 12.688 1.00 97.56 71 TYR A N 1
ATOM 558 C CA . TYR A 1 71 ? -6.091 -6.900 11.677 1.00 97.56 71 TYR A CA 1
ATOM 559 C C . TYR A 1 71 ? -5.263 -7.403 10.498 1.00 97.56 71 TYR A C 1
ATOM 561 O O . TYR A 1 71 ? -5.645 -7.155 9.357 1.00 97.56 71 TYR A O 1
ATOM 569 N N . GLY A 1 72 ? -4.195 -8.165 10.748 1.00 96.56 72 GLY A N 1
ATOM 570 C CA . GLY A 1 72 ? -3.395 -8.804 9.705 1.00 96.56 72 GLY A CA 1
ATOM 571 C C . GLY A 1 72 ? -4.236 -9.693 8.789 1.00 96.56 72 GLY A C 1
ATOM 572 O O . GLY A 1 72 ? -4.148 -9.571 7.570 1.00 96.56 72 GLY A O 1
ATOM 573 N N . TYR A 1 73 ? -5.120 -10.521 9.355 1.00 95.94 73 TYR A N 1
ATOM 574 C CA . TYR A 1 73 ? -6.029 -11.359 8.564 1.00 95.94 73 TYR A CA 1
ATOM 575 C C . TYR A 1 73 ? -7.135 -10.568 7.851 1.00 95.94 73 TYR A C 1
ATOM 577 O O . TYR A 1 73 ? -7.536 -10.931 6.745 1.00 95.94 73 TYR A O 1
ATOM 585 N N . ALA A 1 74 ? -7.668 -9.521 8.484 1.00 95.75 74 ALA A N 1
ATOM 586 C CA . ALA A 1 74 ? -8.800 -8.763 7.952 1.00 95.75 74 ALA A CA 1
ATOM 587 C C . ALA A 1 74 ? -8.394 -7.739 6.882 1.00 95.75 74 ALA A C 1
ATOM 589 O O . ALA A 1 74 ? -9.149 -7.517 5.935 1.00 95.75 74 ALA A O 1
ATOM 590 N N . LEU A 1 75 ? -7.234 -7.102 7.054 1.00 96.12 75 LEU A N 1
ATOM 591 C CA . LEU A 1 75 ? -6.780 -5.960 6.260 1.00 96.12 75 LEU A CA 1
ATOM 592 C C . LEU A 1 75 ? -5.515 -6.236 5.446 1.00 96.12 75 LEU A C 1
ATOM 594 O O . LEU A 1 75 ? -5.203 -5.415 4.590 1.00 96.12 75 LEU A O 1
ATOM 598 N N . GLY A 1 76 ? -4.769 -7.307 5.731 1.00 95.94 76 GLY A N 1
ATOM 599 C CA . GLY A 1 76 ? -3.484 -7.615 5.098 1.00 95.94 76 GLY A CA 1
ATOM 600 C C . GLY A 1 76 ? -3.562 -8.632 3.955 1.00 95.94 76 GLY A C 1
ATOM 601 O O . GLY A 1 76 ? -4.597 -9.252 3.702 1.00 95.94 76 GLY A O 1
ATOM 602 N N . GLY A 1 77 ? -2.423 -8.827 3.282 1.00 95.44 77 GLY A N 1
ATOM 603 C CA . GLY A 1 77 ? -2.234 -9.825 2.221 1.00 95.44 77 GLY A CA 1
ATOM 604 C C . GLY A 1 77 ? -2.880 -9.472 0.879 1.00 95.44 77 GLY A C 1
ATOM 605 O O . GLY A 1 77 ? -2.880 -10.289 -0.040 1.00 95.44 77 GLY A O 1
ATOM 606 N N . ASP A 1 78 ? -3.423 -8.267 0.759 1.00 96.25 78 ASP A N 1
ATOM 607 C CA . ASP A 1 78 ? -4.146 -7.789 -0.404 1.00 96.25 78 ASP A CA 1
ATOM 608 C C . ASP A 1 78 ? -3.270 -6.863 -1.266 1.00 96.25 78 ASP A C 1
ATOM 610 O O . ASP A 1 78 ? -2.333 -6.202 -0.805 1.00 96.25 78 ASP A O 1
ATOM 614 N N . ARG A 1 79 ? -3.603 -6.790 -2.558 1.00 95.75 79 ARG A N 1
ATOM 615 C CA . ARG A 1 79 ? -2.984 -5.872 -3.518 1.00 95.75 79 ARG A CA 1
ATOM 616 C C . ARG A 1 79 ? -3.923 -4.703 -3.794 1.00 95.75 79 ARG A C 1
ATOM 618 O O . ARG A 1 79 ? -5.016 -4.902 -4.323 1.00 95.75 79 ARG A O 1
ATOM 625 N N . TRP A 1 80 ? -3.485 -3.490 -3.473 1.00 95.75 80 TRP A N 1
ATOM 626 C CA . TRP A 1 80 ? -4.277 -2.268 -3.623 1.00 95.75 80 TRP A CA 1
ATOM 627 C C . TRP A 1 80 ? -3.800 -1.466 -4.819 1.00 95.75 80 TRP A C 1
ATOM 629 O O . TRP A 1 80 ? -2.660 -1.022 -4.842 1.00 95.75 80 TRP A O 1
ATOM 639 N N . GLU A 1 81 ? -4.662 -1.252 -5.805 1.00 95.94 81 GLU A N 1
ATOM 640 C CA . GLU A 1 81 ? -4.306 -0.477 -6.993 1.00 95.94 81 GLU A CA 1
ATOM 641 C C . GLU A 1 81 ? -4.738 0.982 -6.815 1.00 95.94 81 GLU A C 1
ATOM 643 O O . GLU A 1 81 ? -5.925 1.276 -6.678 1.00 95.94 81 GLU A O 1
ATOM 648 N N . ILE A 1 82 ? -3.774 1.903 -6.804 1.00 94.31 82 ILE A N 1
ATOM 649 C CA . ILE A 1 82 ? -4.021 3.341 -6.721 1.00 94.31 82 ILE A CA 1
ATOM 650 C C . ILE A 1 82 ? -4.066 3.927 -8.132 1.00 94.31 82 ILE A C 1
ATOM 652 O O . ILE A 1 82 ? -3.089 3.907 -8.890 1.00 94.31 82 ILE A O 1
ATOM 656 N N . GLU A 1 83 ? -5.223 4.477 -8.477 1.00 89.19 83 GLU A N 1
ATOM 657 C CA . GLU A 1 83 ? -5.458 5.159 -9.741 1.00 89.19 83 GLU A CA 1
ATOM 658 C C . GLU A 1 83 ? -4.806 6.547 -9.760 1.00 89.19 83 GLU A C 1
ATOM 660 O O . GLU A 1 83 ? -4.460 7.127 -8.729 1.00 89.19 83 GLU A O 1
ATOM 665 N N . ALA A 1 84 ? -4.681 7.135 -10.953 1.00 81.69 84 ALA A N 1
ATOM 666 C CA . ALA A 1 84 ? -4.052 8.445 -11.128 1.00 81.69 84 ALA A CA 1
ATOM 667 C C . ALA A 1 84 ? -4.694 9.541 -10.257 1.00 81.69 84 ALA A C 1
ATOM 669 O O . ALA A 1 84 ? -3.992 10.424 -9.768 1.00 81.69 84 ALA A O 1
ATOM 670 N N . HIS A 1 85 ? -6.004 9.467 -10.012 1.00 84.06 85 HIS A N 1
ATOM 671 C CA . HIS A 1 85 ? -6.748 10.427 -9.189 1.00 84.06 85 HIS A CA 1
ATOM 672 C C . HIS A 1 85 ? -6.660 10.152 -7.678 1.00 84.06 85 HIS A C 1
ATOM 674 O O . HIS A 1 85 ? -7.370 10.784 -6.906 1.00 84.06 85 HIS A O 1
ATOM 680 N N . GLY A 1 86 ? -5.822 9.206 -7.239 1.00 82.38 86 GLY A N 1
ATOM 681 C CA . GLY A 1 86 ? -5.689 8.826 -5.830 1.00 82.38 86 GLY A CA 1
ATOM 682 C C . GLY A 1 86 ? -6.811 7.918 -5.317 1.00 82.38 86 GLY A C 1
ATOM 683 O O . GLY A 1 86 ? -6.810 7.556 -4.143 1.00 82.38 86 GLY A O 1
ATOM 684 N N . LYS A 1 87 ? -7.753 7.521 -6.182 1.00 87.12 87 LYS A N 1
ATOM 685 C CA . LYS A 1 87 ? -8.770 6.520 -5.851 1.00 87.12 87 LYS A CA 1
ATOM 686 C C . LYS A 1 87 ? -8.105 5.152 -5.732 1.00 87.12 87 LYS A C 1
ATOM 688 O O . LYS A 1 87 ? -7.343 4.751 -6.607 1.00 87.12 87 LYS A O 1
ATOM 693 N N . ALA A 1 88 ? -8.390 4.452 -4.641 1.00 90.75 88 ALA A N 1
ATOM 694 C CA . ALA A 1 88 ? -7.903 3.102 -4.415 1.00 90.75 88 ALA A CA 1
ATOM 695 C C . ALA A 1 88 ? -8.954 2.091 -4.881 1.00 90.75 88 ALA A C 1
ATOM 697 O O . ALA A 1 88 ? -10.082 2.081 -4.380 1.00 90.75 88 ALA A O 1
ATOM 698 N N . LYS A 1 89 ? -8.579 1.216 -5.810 1.00 93.00 89 LYS A N 1
ATOM 699 C CA . LYS A 1 89 ? -9.374 0.052 -6.178 1.00 93.00 89 LYS A CA 1
ATOM 700 C C . LYS A 1 89 ? -9.080 -1.058 -5.175 1.00 93.00 89 LYS A C 1
ATOM 702 O O . LYS A 1 89 ? -7.990 -1.631 -5.155 1.00 93.00 89 LYS A O 1
ATOM 707 N N . SER A 1 90 ? -10.055 -1.318 -4.312 1.00 88.62 90 SER A N 1
ATOM 708 C CA . SER A 1 90 ? -9.951 -2.373 -3.310 1.00 88.62 90 SER A CA 1
ATOM 709 C C . SER A 1 90 ? -10.228 -3.748 -3.929 1.00 88.62 90 SER A C 1
ATOM 711 O O . SER A 1 90 ? -11.154 -3.864 -4.736 1.00 88.62 90 SER A O 1
ATOM 713 N N . PRO A 1 91 ? -9.483 -4.798 -3.542 1.00 88.31 91 PRO A N 1
ATOM 714 C CA . PRO A 1 91 ? -9.753 -6.157 -4.009 1.00 88.31 91 PRO A CA 1
ATOM 715 C C . PRO A 1 91 ? -11.018 -6.771 -3.395 1.00 88.31 91 PRO A C 1
ATOM 717 O O . PRO A 1 91 ? -11.575 -7.707 -3.963 1.00 88.31 91 PRO A O 1
ATOM 720 N N . LYS A 1 92 ? -11.489 -6.258 -2.251 1.00 91.38 92 LYS A N 1
ATOM 721 C CA . LYS A 1 92 ? -12.659 -6.777 -1.530 1.00 91.38 92 LYS A CA 1
ATOM 722 C C . LYS A 1 92 ? -13.692 -5.673 -1.323 1.00 91.38 92 LYS A C 1
ATOM 724 O O . LYS A 1 92 ? -13.355 -4.515 -1.074 1.00 91.38 92 LYS A O 1
ATOM 729 N N . CYS A 1 93 ? -14.973 -6.033 -1.352 1.00 87.38 93 CYS A N 1
ATOM 730 C CA . CYS A 1 93 ? -16.023 -5.118 -0.917 1.00 87.38 93 CYS A CA 1
ATOM 731 C C . CYS A 1 93 ? -15.809 -4.755 0.563 1.00 87.38 93 CYS A C 1
ATOM 733 O O . CYS A 1 93 ? -15.635 -5.638 1.401 1.00 87.38 93 CYS A O 1
ATOM 735 N N . ASN A 1 94 ? -15.842 -3.462 0.893 1.00 88.25 94 ASN A N 1
ATOM 736 C CA . ASN A 1 94 ? -15.712 -2.952 2.264 1.00 88.25 94 ASN A CA 1
ATOM 737 C C . ASN A 1 94 ? -14.393 -3.289 2.982 1.00 88.25 94 ASN A C 1
ATOM 739 O O . ASN A 1 94 ? -14.381 -3.347 4.210 1.00 88.25 94 ASN A O 1
ATOM 743 N N . ALA A 1 95 ? -13.278 -3.449 2.264 1.00 90.00 95 ALA A N 1
ATOM 744 C CA . ALA A 1 95 ? -11.992 -3.764 2.895 1.00 90.00 95 ALA A CA 1
ATOM 745 C C . ALA A 1 95 ? -11.571 -2.752 3.984 1.00 90.00 95 ALA A C 1
ATOM 747 O O . ALA A 1 95 ? -11.005 -3.144 4.994 1.00 90.00 95 ALA A O 1
ATOM 748 N N . LEU A 1 96 ? -11.914 -1.463 3.844 1.00 93.94 96 LEU A N 1
ATOM 749 C CA . LEU A 1 96 ? -11.644 -0.436 4.870 1.00 93.94 96 LEU A CA 1
ATOM 750 C C . LEU A 1 96 ? -12.794 -0.237 5.869 1.00 93.94 96 LEU A C 1
ATOM 752 O O . LEU A 1 96 ? -12.746 0.682 6.684 1.00 93.94 96 LEU A O 1
ATOM 756 N N . GLY A 1 97 ? -13.845 -1.061 5.819 1.00 95.00 97 GLY A N 1
ATOM 757 C CA . GLY A 1 97 ? -15.008 -0.933 6.701 1.00 95.00 97 GLY A CA 1
ATOM 758 C C . GLY A 1 97 ? -14.624 -0.999 8.179 1.00 95.00 97 GLY A C 1
ATOM 759 O O . GLY A 1 97 ? -15.150 -0.233 8.985 1.00 95.00 97 GLY A O 1
ATOM 760 N N . LEU A 1 98 ? -13.632 -1.833 8.514 1.00 95.31 98 LEU A N 1
ATOM 761 C CA . LEU A 1 98 ? -13.107 -1.971 9.873 1.00 95.31 98 LEU A CA 1
ATOM 762 C C . LEU A 1 98 ? -12.529 -0.652 10.417 1.00 95.31 98 LEU A C 1
ATOM 764 O O . LEU A 1 98 ? -12.778 -0.305 11.570 1.00 95.31 98 LEU A O 1
ATOM 768 N N . LEU A 1 99 ? -11.850 0.133 9.572 1.00 95.50 99 LEU A N 1
ATOM 769 C CA . LEU A 1 99 ? -11.266 1.427 9.953 1.00 95.50 99 LEU A CA 1
ATOM 770 C C . LEU A 1 99 ? -12.316 2.503 10.262 1.00 95.50 99 LEU A C 1
ATOM 772 O O . LEU A 1 99 ? -11.972 3.562 10.785 1.00 95.50 99 LEU A O 1
ATOM 776 N N . ARG A 1 100 ? -13.588 2.258 9.924 1.00 95.25 100 ARG A N 1
ATOM 777 C CA . ARG A 1 100 ? -14.701 3.193 10.143 1.00 95.25 100 ARG A CA 1
ATOM 778 C C . ARG A 1 100 ? -15.538 2.854 11.377 1.00 95.25 100 ARG A C 1
ATOM 780 O O . ARG A 1 100 ? -16.473 3.589 11.675 1.00 95.25 100 ARG A O 1
ATOM 787 N N . VAL A 1 101 ? -15.228 1.767 12.090 1.00 94.06 101 VAL A N 1
ATOM 788 C CA . VAL A 1 101 ? -16.026 1.308 13.240 1.00 94.06 101 VAL A CA 1
ATOM 789 C C . VAL A 1 101 ? -15.862 2.237 14.442 1.00 94.06 101 VAL A C 1
ATOM 791 O O . VAL A 1 101 ? -16.849 2.715 14.996 1.00 94.06 101 VAL A O 1
ATOM 794 N N . CYS A 1 102 ? -14.625 2.502 14.863 1.00 93.50 102 CYS A N 1
ATOM 795 C CA . CYS A 1 102 ? -14.328 3.447 15.938 1.00 93.50 102 CYS A CA 1
ATOM 796 C C . CYS A 1 102 ? -12.912 4.024 15.797 1.00 93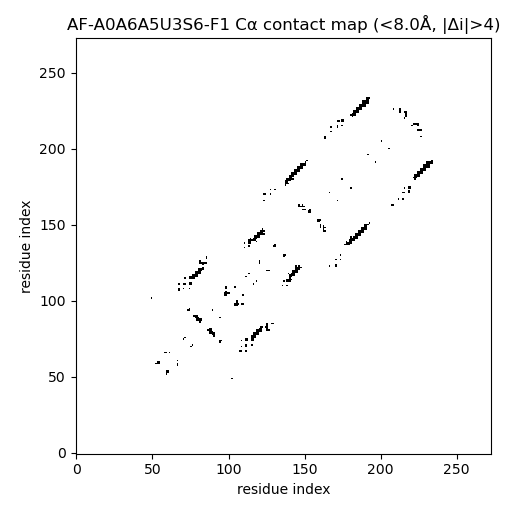.50 102 CYS A C 1
ATOM 798 O O 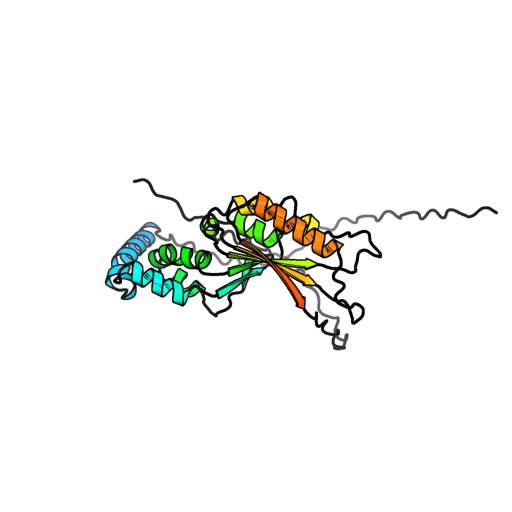. CYS A 1 102 ? -12.074 3.465 15.088 1.00 93.50 102 CYS A O 1
ATOM 800 N N . ARG A 1 103 ? -12.638 5.135 16.499 1.00 91.81 103 ARG A N 1
ATOM 801 C CA . ARG A 1 103 ? -11.341 5.836 16.449 1.00 91.81 103 ARG A CA 1
ATOM 802 C C . ARG A 1 103 ? -10.171 4.938 16.868 1.00 91.81 103 ARG A C 1
ATOM 804 O O . ARG A 1 103 ? -9.169 4.914 16.170 1.00 91.81 103 ARG A O 1
ATOM 811 N N . GLN A 1 104 ? -10.331 4.155 17.939 1.00 94.44 104 GLN A N 1
ATOM 812 C CA . GLN A 1 104 ? -9.274 3.265 18.432 1.00 94.44 104 GLN A CA 1
ATOM 813 C C . GLN A 1 104 ? -8.891 2.191 17.401 1.00 94.44 104 GLN A C 1
ATOM 815 O O . GLN A 1 104 ? -7.716 2.041 17.088 1.00 94.44 104 GLN A O 1
ATOM 820 N N . ILE A 1 105 ? -9.871 1.479 16.829 1.00 96.38 105 ILE A N 1
ATOM 821 C CA . ILE A 1 105 ? -9.609 0.469 15.787 1.00 96.38 105 ILE A CA 1
ATOM 822 C C . ILE A 1 105 ? -8.979 1.127 14.557 1.00 96.38 105 ILE A C 1
ATOM 824 O O . ILE A 1 105 ? -8.056 0.574 13.976 1.00 96.38 105 ILE A O 1
ATOM 828 N N . SER A 1 106 ? -9.453 2.313 14.169 1.00 95.38 106 SER A N 1
ATOM 829 C CA . SER A 1 106 ? -8.889 3.068 13.047 1.00 95.38 106 SER A CA 1
ATOM 830 C C . SER A 1 106 ? -7.402 3.375 13.260 1.00 95.38 106 SER A C 1
ATOM 832 O O . SER A 1 106 ? -6.585 3.088 12.388 1.00 95.38 106 SER A O 1
ATOM 834 N N . GLN A 1 107 ? -7.036 3.882 14.441 1.00 94.19 107 GLN A N 1
ATOM 835 C CA . GLN A 1 107 ? -5.650 4.191 14.796 1.00 94.19 107 GLN A CA 1
ATOM 836 C C . GLN A 1 107 ? -4.770 2.938 14.822 1.00 94.19 107 GLN A C 1
ATOM 838 O O . GLN A 1 107 ? -3.711 2.937 14.206 1.00 94.19 107 GLN A O 1
ATOM 843 N N . GLU A 1 108 ? -5.219 1.859 15.468 1.00 95.00 108 GLU A N 1
ATOM 844 C CA . GLU A 1 108 ? -4.433 0.624 15.578 1.00 95.00 108 GLU A CA 1
ATOM 845 C C . GLU A 1 108 ? -4.280 -0.104 14.231 1.00 95.00 108 GLU A C 1
ATOM 847 O O . GLU A 1 108 ? -3.196 -0.574 13.899 1.00 95.00 108 GLU A O 1
ATOM 852 N N . ALA A 1 109 ? -5.354 -0.190 13.444 1.00 96.38 109 ALA A N 1
ATOM 853 C CA . ALA A 1 109 ? -5.411 -1.042 12.259 1.00 96.38 109 ALA A CA 1
ATOM 854 C C . ALA A 1 109 ? -5.023 -0.323 10.953 1.00 96.38 109 ALA A C 1
ATOM 856 O O . ALA A 1 109 ? -4.769 -0.977 9.940 1.00 96.38 109 ALA A O 1
ATOM 857 N N . SER A 1 110 ? -4.977 1.017 10.935 1.00 94.94 110 SER A N 1
ATOM 858 C CA . SER A 1 110 ? -4.599 1.777 9.729 1.00 94.94 110 SER A CA 1
ATOM 859 C C . SER A 1 110 ? -3.172 1.472 9.268 1.00 94.94 110 SER A C 1
ATOM 861 O O . SER A 1 110 ? -2.947 1.304 8.069 1.00 94.94 110 SER A O 1
ATOM 863 N N . ALA A 1 111 ? -2.243 1.299 10.211 1.00 94.25 111 ALA A N 1
ATOM 864 C CA . ALA A 1 111 ? -0.866 0.882 9.958 1.00 94.25 111 ALA A CA 1
ATOM 865 C C . ALA A 1 111 ? -0.789 -0.459 9.209 1.00 94.25 111 ALA A C 1
ATOM 867 O O . ALA A 1 111 ? 0.004 -0.643 8.279 1.00 94.25 111 ALA A O 1
ATOM 868 N N . THR A 1 112 ? -1.659 -1.411 9.561 1.00 95.62 112 THR A N 1
ATOM 869 C CA . THR A 1 112 ? -1.712 -2.736 8.926 1.00 95.62 112 THR A CA 1
ATOM 870 C C . THR A 1 112 ? -1.998 -2.641 7.429 1.00 95.62 112 THR A C 1
ATOM 872 O O . THR A 1 112 ? -1.436 -3.412 6.650 1.00 95.62 112 THR A O 1
ATOM 875 N N . VAL A 1 113 ? -2.804 -1.658 7.003 1.00 95.38 113 VAL A N 1
ATOM 876 C CA . VAL A 1 113 ? -3.127 -1.454 5.584 1.00 95.38 113 VAL A CA 1
ATOM 877 C C . VAL A 1 113 ? -1.880 -1.146 4.758 1.00 95.38 113 VAL A C 1
ATOM 879 O O . VAL A 1 113 ? -1.796 -1.594 3.621 1.00 95.38 113 VAL A O 1
ATOM 882 N N . PHE A 1 114 ? -0.902 -0.429 5.307 1.00 94.69 114 PHE A N 1
ATOM 883 C CA . PHE A 1 114 ? 0.313 -0.061 4.575 1.00 94.69 114 PHE A CA 1
ATOM 884 C C . PHE A 1 114 ? 1.460 -1.051 4.780 1.00 94.69 114 PHE A C 1
ATOM 886 O O . PHE A 1 114 ? 2.255 -1.280 3.869 1.00 94.69 114 PHE A O 1
ATOM 893 N N . THR A 1 115 ? 1.530 -1.673 5.955 1.00 95.38 115 THR A N 1
ATOM 894 C CA . THR A 1 115 ? 2.637 -2.568 6.315 1.00 95.38 115 THR A CA 1
ATOM 895 C C . THR A 1 115 ? 2.473 -3.989 5.790 1.00 95.38 115 THR A C 1
ATOM 897 O O . THR A 1 115 ? 3.480 -4.646 5.518 1.00 95.38 115 THR A O 1
ATOM 900 N N . SER A 1 116 ? 1.231 -4.466 5.652 1.00 96.06 116 SER A N 1
ATOM 901 C CA . SER A 1 116 ? 0.913 -5.868 5.333 1.00 96.06 116 SER A CA 1
ATOM 902 C C . SER A 1 116 ? 0.327 -6.075 3.934 1.00 96.06 116 SER A C 1
ATOM 904 O O . SER A 1 116 ? -0.061 -7.192 3.599 1.00 96.06 116 SER A O 1
ATOM 906 N N . ASN A 1 117 ? 0.244 -5.022 3.122 1.00 96.75 117 ASN A N 1
ATOM 907 C CA . ASN A 1 117 ? -0.270 -5.082 1.756 1.00 96.75 117 ASN A CA 1
ATOM 908 C C . ASN A 1 117 ? 0.762 -4.599 0.746 1.00 96.75 117 ASN A C 1
ATOM 910 O O . ASN A 1 117 ? 1.700 -3.875 1.080 1.00 96.75 117 ASN A O 1
ATOM 914 N N . THR A 1 118 ? 0.510 -4.936 -0.515 1.00 96.75 118 THR A N 1
ATOM 915 C CA . THR A 1 118 ? 1.255 -4.383 -1.643 1.00 96.75 118 THR A CA 1
ATOM 916 C C . THR A 1 118 ? 0.449 -3.260 -2.282 1.00 96.75 118 THR A C 1
ATOM 918 O O . THR A 1 118 ? -0.664 -3.481 -2.770 1.00 96.75 118 THR A O 1
ATOM 921 N N . ILE A 1 119 ? 1.007 -2.047 -2.288 1.00 96.75 119 ILE A N 1
ATOM 922 C CA . ILE A 1 119 ? 0.373 -0.881 -2.913 1.00 96.75 119 ILE A CA 1
ATOM 923 C C . ILE A 1 119 ? 0.913 -0.726 -4.334 1.00 96.75 119 ILE A C 1
ATOM 925 O O . ILE A 1 119 ? 2.095 -0.454 -4.540 1.00 96.75 119 ILE A O 1
ATOM 929 N N . ALA A 1 120 ? 0.040 -0.912 -5.316 1.00 96.12 120 ALA A N 1
ATOM 930 C CA . ALA A 1 120 ? 0.347 -0.865 -6.731 1.00 96.12 120 ALA A CA 1
ATOM 931 C C . ALA A 1 120 ? -0.040 0.480 -7.356 1.00 96.12 120 ALA A C 1
ATOM 933 O O . ALA A 1 120 ? -1.148 0.977 -7.158 1.00 96.12 120 ALA A O 1
ATOM 934 N N . PHE A 1 121 ? 0.840 1.042 -8.179 1.00 94.19 121 PHE A N 1
ATOM 935 C CA . PHE A 1 121 ? 0.629 2.306 -8.880 1.00 94.19 121 PHE A CA 1
ATOM 936 C C . PHE A 1 121 ? 0.775 2.111 -10.383 1.00 94.19 121 PHE A C 1
ATOM 938 O O . PHE A 1 121 ? 1.767 1.554 -10.843 1.00 94.19 121 PHE A O 1
ATOM 945 N N . ARG A 1 122 ? -0.168 2.648 -11.167 1.00 89.69 122 ARG A N 1
ATOM 946 C CA . ARG A 1 122 ? -0.102 2.596 -12.642 1.00 89.69 122 ARG A CA 1
ATOM 947 C C . ARG A 1 122 ? 0.988 3.466 -13.264 1.00 89.69 122 ARG A C 1
ATOM 949 O O . ARG A 1 122 ? 1.288 3.337 -14.445 1.00 89.69 122 ARG A O 1
ATOM 956 N N . ASN A 1 123 ? 1.464 4.457 -12.517 1.00 86.25 123 ASN A N 1
ATOM 957 C CA . ASN A 1 123 ? 2.503 5.375 -12.956 1.00 86.25 123 ASN A CA 1
ATOM 958 C C . ASN A 1 123 ? 3.141 6.081 -11.753 1.00 86.25 123 ASN A C 1
ATOM 960 O O . ASN A 1 123 ? 2.532 6.216 -10.690 1.00 86.25 123 ASN A O 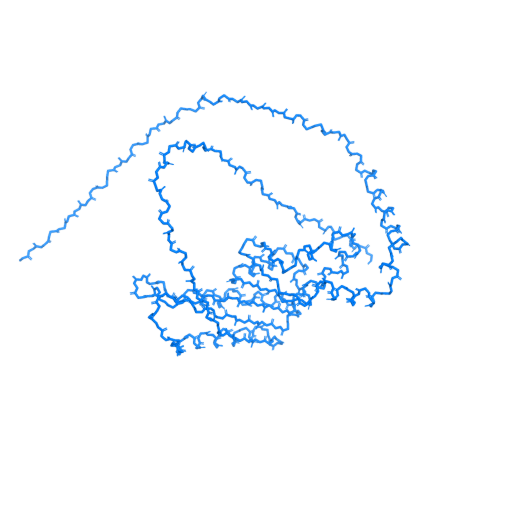1
ATOM 964 N N . ALA A 1 124 ? 4.353 6.602 -11.950 1.00 85.94 124 ALA A N 1
ATOM 965 C CA . ALA A 1 124 ? 5.103 7.288 -10.899 1.00 85.94 124 ALA A CA 1
ATOM 966 C C . ALA A 1 124 ? 4.417 8.574 -10.395 1.00 85.94 124 ALA A C 1
ATOM 968 O O . ALA A 1 124 ? 4.571 8.934 -9.231 1.00 85.94 124 ALA A O 1
ATOM 969 N N . LYS A 1 125 ? 3.611 9.254 -11.225 1.00 85.75 125 LYS A N 1
ATOM 970 C CA . LYS A 1 125 ? 2.882 10.464 -10.800 1.00 85.75 125 LYS A CA 1
ATOM 971 C C . LYS A 1 125 ? 1.828 10.146 -9.737 1.00 85.75 125 LYS A C 1
ATOM 973 O O . LYS A 1 125 ? 1.675 10.917 -8.792 1.00 85.75 125 LYS A O 1
ATOM 978 N N . ALA A 1 126 ? 1.129 9.018 -9.873 1.00 89.19 126 ALA A N 1
ATOM 979 C CA . ALA A 1 126 ? 0.173 8.537 -8.880 1.00 89.19 126 ALA A CA 1
ATOM 980 C C . ALA A 1 126 ? 0.873 8.250 -7.546 1.00 89.19 126 ALA A C 1
ATOM 982 O O . ALA A 1 126 ? 0.392 8.698 -6.510 1.00 89.19 126 ALA A O 1
ATOM 983 N N . LEU A 1 127 ? 2.046 7.605 -7.584 1.00 91.12 127 LEU A N 1
ATOM 984 C CA . LEU A 1 127 ? 2.883 7.366 -6.405 1.00 91.12 127 LEU A CA 1
ATOM 985 C C . LEU A 1 127 ? 3.286 8.675 -5.711 1.00 91.12 127 LEU A C 1
ATOM 987 O O . LEU A 1 127 ? 3.092 8.818 -4.507 1.00 91.12 127 LEU A O 1
ATOM 991 N N . VAL A 1 128 ? 3.801 9.655 -6.459 1.00 89.31 128 VAL A N 1
ATOM 992 C CA . VAL A 1 128 ? 4.228 10.946 -5.890 1.00 89.31 128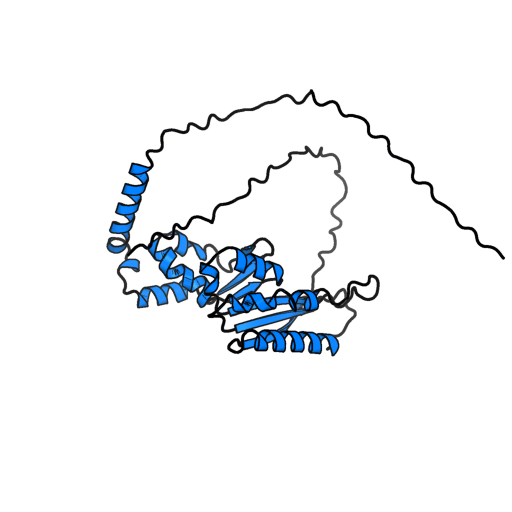 VAL A CA 1
ATOM 993 C C . VAL A 1 128 ? 3.056 11.698 -5.266 1.00 89.31 128 VAL A C 1
ATOM 995 O O . VAL A 1 128 ? 3.161 12.161 -4.130 1.00 89.31 128 VAL A O 1
ATOM 998 N N . ARG A 1 129 ? 1.919 11.784 -5.969 1.00 89.06 129 ARG A N 1
ATOM 999 C CA . ARG A 1 129 ? 0.697 12.411 -5.443 1.00 89.06 129 ARG A CA 1
ATOM 1000 C C . ARG A 1 129 ? 0.200 11.690 -4.192 1.00 89.06 129 ARG A C 1
ATOM 1002 O O . ARG A 1 129 ? -0.204 12.335 -3.229 1.00 89.06 129 ARG A O 1
ATOM 1009 N N . PHE A 1 130 ? 0.254 10.361 -4.196 1.00 90.25 130 PHE A N 1
ATOM 1010 C CA . PHE A 1 130 ? -0.134 9.558 -3.051 1.00 90.25 130 PHE A CA 1
ATOM 1011 C C . PHE A 1 130 ? 0.779 9.824 -1.852 1.00 90.25 130 PHE A C 1
ATOM 1013 O O . PHE A 1 130 ? 0.285 10.122 -0.776 1.00 90.25 130 PHE A O 1
ATOM 1020 N N . ILE A 1 131 ? 2.099 9.838 -2.009 1.00 90.56 131 ILE A N 1
ATOM 1021 C CA . ILE A 1 131 ? 3.012 10.112 -0.886 1.00 90.56 131 ILE A CA 1
ATOM 1022 C C . ILE A 1 131 ? 2.895 11.565 -0.391 1.00 90.56 131 ILE A C 1
ATOM 1024 O O . ILE A 1 131 ? 3.125 11.841 0.784 1.00 90.56 131 ILE A O 1
ATOM 1028 N N . ALA A 1 132 ? 2.510 12.509 -1.252 1.00 88.75 132 ALA A N 1
ATOM 1029 C CA . ALA A 1 132 ? 2.358 13.910 -0.865 1.00 88.75 132 ALA A CA 1
ATOM 1030 C C . ALA A 1 132 ? 1.184 14.174 0.097 1.00 88.75 132 ALA A C 1
ATOM 1032 O O . ALA A 1 132 ? 1.260 15.126 0.863 1.00 88.75 132 ALA A O 1
ATOM 1033 N N . GLY A 1 133 ? 0.122 13.362 0.060 1.00 83.00 133 GLY A N 1
ATOM 1034 C CA . GLY A 1 133 ? -1.157 13.725 0.683 1.00 83.00 133 GLY A CA 1
ATOM 1035 C C . GLY A 1 133 ? -1.460 13.204 2.094 1.00 83.00 133 GLY A C 1
ATOM 1036 O O . GLY A 1 133 ? -2.574 13.439 2.527 1.00 83.00 133 GLY A O 1
ATOM 1037 N N . ALA A 1 134 ? -0.589 12.449 2.786 1.00 77.62 134 ALA A N 1
ATOM 1038 C CA . ALA A 1 134 ? -0.774 12.143 4.224 1.00 77.62 134 ALA A CA 1
ATOM 1039 C C . ALA A 1 134 ? 0.478 11.529 4.882 1.00 77.62 134 ALA A C 1
ATOM 1041 O O . ALA A 1 134 ? 1.171 10.719 4.265 1.00 77.62 134 ALA A O 1
ATOM 1042 N N . ASN A 1 135 ? 0.694 11.822 6.172 1.00 75.38 135 ASN A N 1
ATOM 1043 C CA . ASN A 1 135 ? 1.822 11.310 6.970 1.00 75.38 135 ASN A CA 1
ATOM 1044 C C . ASN A 1 135 ? 1.736 9.803 7.271 1.00 75.38 135 ASN A C 1
ATOM 1046 O O . ASN A 1 135 ? 2.756 9.125 7.308 1.00 75.38 135 ASN A O 1
ATOM 1050 N N . ASN A 1 136 ? 0.533 9.234 7.390 1.00 73.19 136 ASN A N 1
ATOM 1051 C CA . ASN A 1 136 ? 0.373 7.798 7.679 1.00 73.19 136 ASN A CA 1
ATOM 1052 C C . ASN A 1 136 ? 0.799 6.904 6.494 1.00 73.19 136 ASN A C 1
ATOM 1054 O O . ASN A 1 136 ? 0.889 5.688 6.622 1.00 73.19 136 ASN A O 1
ATOM 1058 N N . ARG A 1 137 ? 1.082 7.496 5.324 1.00 79.69 137 ARG A N 1
ATOM 1059 C CA . ARG A 1 137 ? 1.522 6.786 4.108 1.00 79.69 137 ARG A CA 1
ATOM 1060 C C . ARG A 1 137 ? 3.018 6.452 4.120 1.00 79.69 137 ARG A C 1
ATOM 1062 O O . ARG A 1 137 ? 3.502 5.818 3.186 1.00 79.69 137 ARG A O 1
ATOM 1069 N N . LEU A 1 138 ? 3.750 6.867 5.156 1.00 85.44 138 LEU A N 1
ATOM 1070 C CA . LEU A 1 138 ? 5.180 6.580 5.313 1.00 85.44 138 LEU A CA 1
ATOM 1071 C C . LEU A 1 138 ? 5.441 5.141 5.787 1.00 85.44 138 LEU A C 1
ATOM 1073 O O . LEU A 1 138 ? 6.576 4.675 5.716 1.00 85.44 138 LEU A O 1
ATOM 1077 N N . GLU A 1 139 ? 4.393 4.425 6.207 1.00 91.06 139 GLU A N 1
ATOM 1078 C CA . GLU A 1 139 ? 4.471 3.049 6.705 1.00 91.06 139 GLU A CA 1
ATOM 1079 C C . GLU A 1 139 ? 4.355 1.967 5.612 1.00 91.06 139 GLU A C 1
ATOM 1081 O O . GLU A 1 139 ? 4.139 0.786 5.890 1.00 91.06 139 GLU A O 1
ATOM 1086 N N . MET A 1 140 ? 4.478 2.343 4.340 1.00 93.25 140 MET A N 1
ATOM 1087 C CA . MET A 1 140 ? 4.438 1.376 3.244 1.00 93.25 140 MET A CA 1
ATOM 1088 C C . MET A 1 140 ? 5.710 0.528 3.210 1.00 93.25 140 MET A C 1
ATOM 1090 O O . MET A 1 140 ? 6.816 1.056 3.101 1.00 93.25 140 MET A O 1
ATOM 1094 N N . THR A 1 141 ? 5.548 -0.794 3.234 1.00 95.81 141 THR A N 1
ATOM 1095 C CA . THR A 1 141 ? 6.676 -1.740 3.174 1.00 95.81 141 THR A CA 1
ATOM 1096 C C . THR A 1 141 ? 6.938 -2.255 1.763 1.00 95.81 141 THR A C 1
ATOM 1098 O O . THR A 1 141 ? 8.091 -2.519 1.421 1.00 95.81 141 THR A O 1
ATOM 1101 N N . THR A 1 142 ? 5.896 -2.385 0.938 1.00 96.62 142 THR A N 1
ATOM 1102 C CA . THR A 1 142 ? 5.991 -2.990 -0.395 1.00 96.62 142 THR A CA 1
ATOM 1103 C C . THR A 1 142 ? 5.230 -2.160 -1.421 1.00 96.62 142 THR A C 1
ATOM 1105 O O . THR A 1 142 ? 4.031 -1.910 -1.273 1.00 96.62 142 THR A O 1
ATOM 1108 N N . ILE A 1 143 ? 5.928 -1.742 -2.477 1.00 96.06 143 ILE A N 1
ATOM 1109 C CA . ILE A 1 143 ? 5.354 -0.975 -3.585 1.00 96.06 143 ILE A CA 1
ATOM 1110 C C . ILE A 1 143 ? 5.466 -1.779 -4.871 1.00 96.06 143 ILE A C 1
ATOM 1112 O O . ILE A 1 143 ? 6.529 -2.298 -5.199 1.00 96.06 143 ILE A O 1
ATOM 1116 N N . GLU A 1 144 ? 4.383 -1.802 -5.636 1.00 95.62 144 GLU A N 1
ATOM 1117 C CA . GLU A 1 144 ? 4.389 -2.210 -7.033 1.00 95.62 144 GLU A CA 1
ATOM 1118 C C . GLU A 1 144 ? 4.248 -0.979 -7.930 1.00 95.62 144 GLU A C 1
ATOM 1120 O O . GLU A 1 144 ? 3.331 -0.175 -7.777 1.00 95.62 144 GLU A O 1
ATOM 1125 N N . LEU A 1 145 ? 5.147 -0.815 -8.892 1.00 93.31 145 LEU A N 1
ATOM 1126 C CA . LEU A 1 145 ? 5.086 0.254 -9.877 1.00 93.31 145 LEU A CA 1
ATOM 1127 C C . LEU A 1 145 ? 4.935 -0.349 -11.267 1.00 93.31 145 LEU A C 1
ATOM 1129 O O . LEU A 1 145 ? 5.828 -1.029 -11.766 1.00 93.31 145 LEU A O 1
ATOM 1133 N N . GLU A 1 146 ? 3.811 -0.068 -11.908 1.00 90.75 146 GLU A N 1
ATOM 1134 C CA . GLU A 1 146 ? 3.576 -0.402 -13.302 1.00 90.75 146 GLU A CA 1
ATOM 1135 C C . GLU A 1 146 ? 4.173 0.706 -14.175 1.00 90.75 146 GLU A C 1
ATOM 1137 O O . GLU A 1 146 ? 3.843 1.888 -14.046 1.00 90.75 146 GLU A O 1
ATOM 1142 N N . VAL A 1 147 ? 5.089 0.326 -15.058 1.00 85.00 147 VAL A N 1
ATOM 1143 C CA . VAL A 1 147 ? 5.708 1.211 -16.037 1.00 85.00 147 VAL A CA 1
ATOM 1144 C C . VAL A 1 147 ? 5.277 0.724 -17.408 1.00 85.00 147 VAL A C 1
ATOM 1146 O O . VAL A 1 147 ? 5.748 -0.295 -17.910 1.00 85.00 147 VAL A O 1
ATOM 1149 N N . SER A 1 148 ? 4.340 1.446 -18.015 1.00 81.06 148 SER A N 1
ATOM 1150 C CA . SER A 1 148 ? 3.947 1.179 -19.395 1.00 81.06 148 SER A CA 1
ATOM 1151 C C . SER A 1 148 ? 5.046 1.665 -20.338 1.00 81.06 148 SER A C 1
ATOM 1153 O O . SER A 1 148 ? 5.348 2.860 -20.381 1.00 81.06 148 SER A O 1
ATOM 1155 N N . SER A 1 149 ? 5.635 0.744 -21.098 1.00 68.25 149 SER A N 1
ATOM 1156 C CA . SER A 1 149 ? 6.532 1.068 -22.204 1.00 68.25 149 SER A CA 1
ATOM 1157 C C . SER A 1 149 ? 5.736 1.027 -23.505 1.00 68.25 149 SER A C 1
ATOM 1159 O O . SER A 1 149 ? 5.318 -0.034 -23.967 1.00 68.25 149 SER A O 1
ATOM 1161 N N . LEU A 1 150 ? 5.503 2.197 -24.101 1.00 59.53 150 LEU A N 1
ATOM 1162 C CA . LEU A 1 150 ? 4.984 2.307 -25.464 1.00 59.53 150 LEU A CA 1
ATOM 1163 C C . LEU A 1 150 ? 6.165 2.227 -26.437 1.00 59.53 150 LEU A C 1
ATOM 1165 O O . LEU A 1 150 ? 6.646 3.241 -26.946 1.00 59.53 150 LEU A O 1
ATOM 1169 N N . SER A 1 151 ? 6.647 1.010 -26.680 1.00 54.84 151 SER A N 1
ATOM 1170 C CA . SER A 1 151 ? 7.588 0.734 -27.767 1.00 54.84 151 SER A CA 1
ATOM 1171 C C . SER A 1 151 ? 6.818 0.764 -29.090 1.00 54.84 151 SER A C 1
ATOM 1173 O O . SER A 1 151 ? 6.201 -0.219 -29.485 1.00 54.84 151 SER A O 1
ATOM 1175 N N . GLY A 1 152 ? 6.751 1.926 -29.744 1.00 48.66 152 GLY A N 1
ATOM 1176 C CA . GLY A 1 152 ? 6.125 2.004 -31.071 1.00 48.66 152 GLY A CA 1
ATOM 1177 C C . GLY A 1 152 ? 5.911 3.400 -31.648 1.00 48.66 152 GLY A C 1
ATOM 1178 O O . GLY A 1 152 ? 5.923 3.560 -32.864 1.00 48.66 152 GLY A O 1
ATOM 1179 N N . ALA A 1 153 ? 5.780 4.442 -30.821 1.00 45.53 153 ALA A N 1
ATOM 1180 C CA . ALA A 1 153 ? 5.459 5.786 -31.328 1.00 45.53 153 ALA A CA 1
ATOM 1181 C C . ALA A 1 153 ? 6.683 6.632 -31.745 1.00 45.53 153 ALA A C 1
ATOM 1183 O O . ALA A 1 153 ? 6.524 7.701 -32.341 1.00 45.53 153 ALA A O 1
ATOM 1184 N N . SER A 1 154 ? 7.907 6.165 -31.471 1.00 45.66 154 SER A N 1
ATOM 1185 C CA . SER A 1 154 ? 9.132 6.941 -31.726 1.00 45.66 154 SER A CA 1
ATOM 1186 C C . SER A 1 154 ? 9.430 7.136 -33.222 1.00 45.66 154 SER A C 1
ATOM 1188 O O . SER A 1 154 ? 10.047 8.129 -33.603 1.00 45.66 154 SER A O 1
ATOM 1190 N N . TYR A 1 155 ? 8.921 6.271 -34.108 1.00 46.59 155 TYR A N 1
ATOM 1191 C CA . TYR A 1 155 ? 9.259 6.349 -35.535 1.00 46.59 155 TYR A CA 1
ATOM 1192 C C . TYR A 1 155 ? 8.608 7.505 -36.308 1.00 46.59 155 TYR A C 1
ATOM 1194 O O . TYR A 1 155 ? 9.071 7.800 -37.407 1.00 46.59 155 TYR A O 1
ATOM 1202 N N . TYR A 1 156 ? 7.605 8.205 -35.756 1.00 45.81 156 TYR A N 1
ATOM 1203 C CA . TYR A 1 156 ? 6.951 9.298 -36.492 1.00 45.81 156 TYR A CA 1
ATOM 1204 C C . TYR A 1 156 ? 6.858 10.652 -35.779 1.00 45.81 156 TYR A C 1
ATOM 1206 O O . TYR A 1 156 ? 6.636 11.634 -36.477 1.00 45.81 156 TYR A O 1
ATOM 1214 N N . ASN A 1 157 ? 7.070 10.773 -34.459 1.00 38.09 157 ASN A N 1
ATOM 1215 C CA . ASN A 1 157 ? 6.782 12.047 -33.768 1.00 38.09 157 ASN A CA 1
ATOM 1216 C C . ASN A 1 157 ? 7.735 12.477 -32.637 1.00 38.09 157 ASN A C 1
ATOM 1218 O O . ASN A 1 157 ? 7.340 13.297 -31.815 1.00 38.09 157 ASN A O 1
ATOM 1222 N N . GLY A 1 158 ? 8.973 11.977 -32.542 1.00 42.16 158 GLY A N 1
ATOM 1223 C CA . GLY A 1 158 ? 9.949 12.524 -31.577 1.00 42.16 158 GLY A CA 1
ATOM 1224 C C . GLY A 1 158 ? 9.550 12.417 -30.092 1.00 42.16 158 GLY A C 1
ATOM 1225 O O . GLY A 1 158 ? 10.236 12.960 -29.228 1.00 42.16 158 GLY A O 1
ATOM 1226 N N . PHE A 1 159 ? 8.476 11.688 -29.777 1.00 41.56 159 PHE A N 1
ATOM 1227 C CA . PHE A 1 159 ? 8.216 11.170 -28.445 1.00 41.56 159 PHE A CA 1
ATOM 1228 C C . PHE A 1 159 ? 9.188 10.012 -28.246 1.00 41.56 159 PHE A C 1
ATOM 1230 O O . PHE A 1 159 ? 8.895 8.872 -28.601 1.00 41.56 159 PHE A O 1
ATOM 1237 N N . GLY A 1 160 ? 10.384 10.344 -27.751 1.00 41.69 160 GLY A N 1
ATOM 1238 C CA . GLY A 1 160 ? 11.364 9.366 -27.293 1.00 41.69 160 GLY A CA 1
ATOM 1239 C C . GLY A 1 160 ? 10.785 8.483 -26.185 1.00 41.69 160 GLY A C 1
ATOM 1240 O O . GLY A 1 160 ? 9.593 8.494 -25.898 1.00 41.69 160 GLY A O 1
ATOM 1241 N N . THR A 1 161 ? 11.630 7.716 -25.524 1.00 49.34 161 THR A N 1
ATOM 1242 C CA . THR A 1 161 ? 11.331 6.842 -24.379 1.00 49.34 161 THR A CA 1
ATOM 1243 C C . THR A 1 161 ? 10.855 7.606 -23.123 1.00 49.34 161 THR A C 1
ATOM 1245 O O . THR A 1 161 ? 11.375 7.415 -22.025 1.00 49.34 161 THR A O 1
ATOM 1248 N N . VAL A 1 162 ? 9.847 8.477 -23.256 1.00 49.31 162 VAL A N 1
ATOM 1249 C CA . VAL A 1 162 ? 9.316 9.383 -22.224 1.00 49.31 162 VAL A CA 1
ATOM 1250 C C . VAL A 1 162 ? 8.776 8.606 -21.013 1.00 49.31 162 VAL A C 1
ATOM 1252 O O . VAL A 1 162 ? 8.724 9.147 -19.911 1.00 49.31 162 VAL A O 1
ATOM 1255 N N . GLY A 1 163 ? 8.435 7.321 -21.172 1.00 54.00 163 GLY A N 1
ATOM 1256 C CA . GLY A 1 163 ? 7.915 6.482 -20.088 1.00 54.00 163 GLY A CA 1
ATOM 1257 C C . GLY A 1 163 ? 8.936 6.164 -18.989 1.00 54.00 163 GLY A C 1
ATOM 1258 O O . GLY A 1 163 ? 8.641 6.348 -17.808 1.00 54.00 163 GLY A O 1
ATOM 1259 N N . LEU A 1 164 ? 10.144 5.724 -19.358 1.00 56.78 164 LEU A N 1
ATOM 1260 C CA . LEU A 1 164 ? 11.171 5.330 -18.385 1.00 56.78 164 LEU A CA 1
ATOM 1261 C C . LEU A 1 164 ? 11.988 6.535 -17.915 1.00 56.78 164 LEU A C 1
ATOM 1263 O O . LEU A 1 164 ? 12.114 6.736 -16.711 1.00 56.78 164 LEU A O 1
ATOM 1267 N N . GLU A 1 165 ? 12.460 7.403 -18.817 1.00 57.31 165 GLU A N 1
ATOM 1268 C CA . GLU A 1 165 ? 13.286 8.558 -18.422 1.00 57.31 165 GLU A CA 1
ATOM 1269 C C . GLU A 1 165 ? 12.547 9.548 -17.512 1.00 57.31 165 GLU A C 1
ATOM 1271 O O . GLU A 1 165 ? 13.149 10.088 -16.579 1.00 57.31 165 GLU A O 1
ATOM 1276 N N . GLY A 1 166 ? 11.238 9.736 -17.723 1.00 59.38 166 GLY A N 1
ATOM 1277 C CA . GLY A 1 166 ? 10.393 10.551 -16.848 1.00 59.38 166 GLY A CA 1
ATOM 1278 C C . GLY A 1 166 ? 10.236 9.964 -15.439 1.00 59.38 166 GLY A C 1
ATOM 1279 O O . GLY A 1 166 ? 10.050 10.708 -14.478 1.00 59.38 166 GLY A O 1
ATOM 1280 N N . CYS A 1 167 ? 10.369 8.643 -15.279 1.00 58.03 167 CYS A N 1
ATOM 1281 C CA . CYS A 1 167 ? 10.382 7.999 -13.965 1.00 58.03 167 CYS A CA 1
ATOM 1282 C C . CYS A 1 167 ? 11.726 8.185 -13.234 1.00 58.03 167 CYS A C 1
ATOM 1284 O O . CYS A 1 167 ? 11.752 8.205 -12.006 1.00 58.03 167 CYS A O 1
ATOM 1286 N N . CYS A 1 168 ? 12.837 8.367 -13.952 1.00 59.78 168 CYS A N 1
ATOM 1287 C CA . CYS A 1 168 ? 14.174 8.185 -13.384 1.00 59.78 168 CYS A CA 1
ATOM 1288 C C . CYS A 1 168 ? 14.735 9.370 -12.585 1.00 59.78 168 CYS A C 1
ATOM 1290 O O . CYS A 1 168 ? 15.514 9.140 -11.664 1.00 59.78 168 CYS A O 1
ATOM 1292 N N . LYS A 1 169 ? 14.448 10.631 -12.939 1.00 65.06 169 LYS A N 1
ATOM 1293 C CA . LYS A 1 169 ? 15.189 11.766 -12.341 1.00 65.06 169 LYS A CA 1
ATOM 1294 C C . LYS A 1 169 ? 14.531 12.380 -11.111 1.00 65.06 169 LYS A C 1
ATOM 1296 O O . LYS A 1 169 ? 15.218 12.572 -10.114 1.00 65.06 169 LYS A O 1
ATOM 1301 N N . GLU A 1 170 ? 13.237 12.662 -11.171 1.00 65.44 170 GLU A N 1
ATOM 1302 C CA . GLU A 1 170 ? 12.538 13.412 -10.115 1.00 65.44 170 GLU A CA 1
ATOM 1303 C C . GLU A 1 170 ? 11.775 12.505 -9.149 1.00 65.44 170 GLU A C 1
ATOM 1305 O O . GLU A 1 170 ? 11.557 12.879 -8.002 1.00 65.44 170 GLU A O 1
ATOM 1310 N N . ASN A 1 171 ? 11.418 11.293 -9.579 1.00 75.81 171 ASN A N 1
ATOM 1311 C CA . ASN A 1 171 ? 10.542 10.434 -8.788 1.00 75.81 171 ASN A CA 1
ATOM 1312 C C . ASN A 1 171 ? 11.304 9.479 -7.864 1.00 75.81 171 ASN A C 1
ATOM 1314 O O . ASN A 1 171 ? 10.754 9.091 -6.846 1.00 75.81 171 ASN A O 1
ATOM 1318 N N . VAL A 1 172 ? 12.563 9.119 -8.144 1.00 84.38 172 VAL A N 1
ATOM 1319 C CA . VAL A 1 172 ? 13.293 8.138 -7.310 1.00 84.38 172 VAL A CA 1
ATOM 1320 C C . VAL A 1 172 ? 13.594 8.680 -5.906 1.00 84.38 172 VAL A C 1
ATOM 1322 O O . VAL A 1 172 ? 13.564 7.935 -4.931 1.00 84.38 172 VAL A O 1
ATOM 1325 N N . SER A 1 173 ? 13.794 9.992 -5.761 1.00 88.44 173 SER A N 1
ATOM 1326 C CA . SER A 1 173 ? 14.003 10.614 -4.446 1.00 88.44 173 SER A CA 1
ATOM 1327 C C . SER A 1 173 ? 12.788 10.474 -3.520 1.00 88.44 173 SER A C 1
ATOM 1329 O O . SER A 1 173 ? 12.944 10.580 -2.303 1.00 88.44 173 SER A O 1
ATOM 1331 N N . ILE A 1 174 ? 11.594 10.180 -4.059 1.00 90.50 174 ILE A N 1
ATOM 1332 C CA . ILE A 1 174 ? 10.392 9.948 -3.253 1.00 90.50 174 ILE A CA 1
ATOM 1333 C C . ILE A 1 174 ? 10.556 8.743 -2.326 1.00 90.50 174 ILE A C 1
ATOM 1335 O O . ILE A 1 174 ? 10.012 8.755 -1.225 1.00 90.50 174 ILE A O 1
ATOM 1339 N N . PHE A 1 175 ? 11.345 7.738 -2.722 1.00 91.06 175 PHE A N 1
ATOM 1340 C CA . PHE A 1 175 ? 11.560 6.542 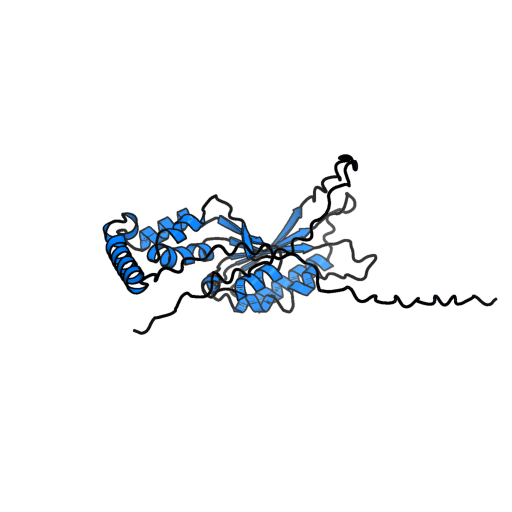-1.911 1.00 91.06 175 PHE A CA 1
ATOM 1341 C C . PHE A 1 175 ? 12.344 6.849 -0.631 1.00 91.06 175 PHE A C 1
ATOM 1343 O O . PHE A 1 175 ? 12.117 6.192 0.379 1.00 91.06 175 PHE A O 1
ATOM 1350 N N . ARG A 1 176 ? 13.157 7.918 -0.602 1.00 91.38 176 ARG A N 1
ATOM 1351 C CA . ARG A 1 176 ? 13.808 8.389 0.636 1.00 91.38 176 ARG A CA 1
ATOM 1352 C C . ARG A 1 176 ? 12.810 8.846 1.700 1.00 91.38 176 ARG A C 1
ATOM 1354 O O . ARG A 1 176 ? 13.159 8.911 2.873 1.00 91.38 176 ARG A O 1
ATOM 1361 N N . ARG A 1 177 ? 11.579 9.189 1.304 1.00 91.69 177 ARG A N 1
ATOM 1362 C CA . ARG A 1 177 ? 10.511 9.547 2.245 1.00 91.69 177 ARG A CA 1
ATOM 1363 C C . ARG A 1 177 ? 9.882 8.321 2.902 1.00 91.69 177 ARG A C 1
ATOM 1365 O O . ARG A 1 177 ? 9.086 8.497 3.808 1.00 91.69 177 ARG A O 1
ATOM 1372 N N . LEU A 1 178 ? 10.205 7.105 2.466 1.00 93.69 178 LEU A N 1
ATOM 1373 C CA . LEU A 1 178 ? 9.612 5.869 2.969 1.00 93.69 178 LEU A CA 1
ATOM 1374 C C . LEU A 1 178 ? 10.662 5.076 3.758 1.00 93.69 178 LEU A C 1
ATOM 1376 O O . LEU A 1 178 ? 11.284 4.167 3.209 1.00 93.69 178 LEU A O 1
ATOM 1380 N N . PRO A 1 179 ? 10.892 5.413 5.041 1.00 93.44 179 PRO A N 1
ATOM 1381 C CA . PRO A 1 179 ? 11.999 4.853 5.815 1.00 93.44 179 PRO A CA 1
ATOM 1382 C C . PRO A 1 179 ? 11.870 3.348 6.074 1.00 93.44 179 PRO A C 1
ATOM 1384 O O . PRO A 1 179 ? 12.868 2.702 6.373 1.00 93.44 179 PRO A O 1
ATOM 1387 N N . ILE A 1 180 ? 10.660 2.787 5.975 1.00 94.50 180 ILE A N 1
ATOM 1388 C CA . ILE A 1 180 ? 10.403 1.363 6.233 1.00 94.50 180 ILE A CA 1
ATOM 1389 C C . ILE A 1 180 ? 10.121 0.547 4.967 1.00 94.50 180 ILE A C 1
ATOM 1391 O O . ILE A 1 180 ? 9.659 -0.594 5.057 1.00 94.50 180 ILE A O 1
ATOM 1395 N N . LEU A 1 181 ? 10.392 1.119 3.792 1.00 96.12 181 LEU A N 1
ATOM 1396 C CA . LEU A 1 181 ? 10.241 0.425 2.521 1.00 96.12 181 LEU A CA 1
ATOM 1397 C C . LEU A 1 181 ? 11.221 -0.755 2.457 1.00 96.12 181 LEU A C 1
ATOM 1399 O O . LEU A 1 181 ? 12.418 -0.592 2.672 1.00 96.12 181 LEU A O 1
ATOM 1403 N N . LYS A 1 182 ? 10.710 -1.949 2.157 1.00 96.44 182 LYS A N 1
ATOM 1404 C CA . LYS A 1 182 ? 11.477 -3.204 2.069 1.00 96.44 182 LYS A CA 1
ATOM 1405 C C . LYS A 1 182 ? 11.588 -3.716 0.635 1.00 96.44 182 LYS A C 1
ATOM 1407 O O . LYS A 1 182 ? 12.581 -4.353 0.278 1.00 96.44 182 LYS A O 1
ATOM 1412 N N . GLY A 1 183 ? 10.569 -3.466 -0.186 1.00 95.06 183 GLY A N 1
ATOM 1413 C CA . GLY A 1 183 ? 10.491 -3.995 -1.544 1.00 95.06 183 GLY A CA 1
ATOM 1414 C C . GLY A 1 183 ? 9.863 -3.025 -2.535 1.00 95.06 183 GLY A C 1
ATOM 1415 O O . GLY A 1 183 ? 8.836 -2.404 -2.253 1.00 95.06 183 GLY A O 1
ATOM 1416 N N . VAL A 1 184 ? 10.478 -2.923 -3.712 1.00 96.19 184 VAL A N 1
ATOM 1417 C CA . VAL A 1 184 ? 9.933 -2.236 -4.886 1.00 96.19 184 VAL A CA 1
ATOM 1418 C C . VAL A 1 184 ? 9.907 -3.220 -6.052 1.00 96.19 184 VAL A C 1
ATOM 1420 O O . VAL A 1 184 ? 10.940 -3.692 -6.528 1.00 96.19 184 VAL A O 1
ATOM 1423 N N . HIS A 1 185 ? 8.705 -3.523 -6.523 1.00 95.19 185 HIS A N 1
ATOM 1424 C CA . HIS A 1 185 ? 8.450 -4.393 -7.662 1.00 95.19 185 HIS A CA 1
ATOM 1425 C C . HIS A 1 185 ? 8.079 -3.534 -8.872 1.00 95.19 185 HIS A C 1
ATOM 1427 O O . HIS A 1 185 ? 7.069 -2.835 -8.863 1.00 95.19 185 HIS A O 1
ATOM 1433 N N . ILE A 1 186 ? 8.895 -3.558 -9.919 1.00 92.44 186 ILE A N 1
ATOM 1434 C CA . ILE A 1 186 ? 8.678 -2.778 -11.137 1.00 92.44 186 ILE A CA 1
ATOM 1435 C C . ILE A 1 186 ? 8.127 -3.714 -12.209 1.00 92.44 186 ILE A C 1
ATOM 1437 O O . ILE A 1 186 ? 8.819 -4.617 -12.676 1.00 92.44 186 ILE A O 1
ATOM 1441 N N . HIS A 1 187 ? 6.882 -3.491 -12.615 1.00 91.00 187 HIS A N 1
ATOM 1442 C CA . HIS A 1 187 ? 6.238 -4.229 -13.694 1.00 91.00 187 HIS A CA 1
ATOM 1443 C C . HIS A 1 187 ? 6.339 -3.428 -14.984 1.00 91.00 187 HIS A C 1
ATOM 1445 O O . HIS A 1 187 ? 5.682 -2.400 -15.135 1.00 91.00 187 HIS A O 1
ATOM 1451 N N . ILE A 1 188 ? 7.145 -3.900 -15.929 1.00 87.19 188 ILE A N 1
ATOM 1452 C CA . ILE A 1 188 ? 7.244 -3.291 -17.252 1.00 87.19 188 ILE A CA 1
ATOM 1453 C C . ILE A 1 188 ? 6.174 -3.923 -18.127 1.00 87.19 188 ILE A C 1
ATOM 1455 O O . ILE A 1 188 ? 6.262 -5.101 -18.488 1.00 87.19 188 ILE A O 1
ATOM 1459 N N . LEU A 1 189 ? 5.151 -3.136 -18.447 1.00 85.25 189 LEU A N 1
ATOM 1460 C CA . LEU A 1 189 ? 4.127 -3.546 -19.392 1.00 85.25 189 LEU A CA 1
ATOM 1461 C C . LEU A 1 189 ? 4.558 -3.189 -20.803 1.00 85.25 189 LEU A C 1
ATOM 1463 O O . LEU A 1 189 ? 4.708 -2.012 -21.140 1.00 85.25 189 LEU A O 1
ATOM 1467 N N . MET A 1 190 ? 4.708 -4.221 -21.627 1.00 78.94 190 MET A N 1
ATOM 1468 C CA . MET A 1 190 ? 4.856 -4.065 -23.067 1.00 78.94 190 MET A CA 1
ATOM 1469 C C . MET A 1 190 ? 3.468 -4.076 -23.705 1.00 78.94 190 MET A C 1
ATOM 1471 O O . MET A 1 190 ? 2.768 -5.090 -23.669 1.00 78.94 190 MET A O 1
ATOM 1475 N N . LEU A 1 191 ? 3.061 -2.928 -24.250 1.00 72.12 191 LEU A N 1
ATOM 1476 C CA . LEU A 1 191 ? 1.812 -2.790 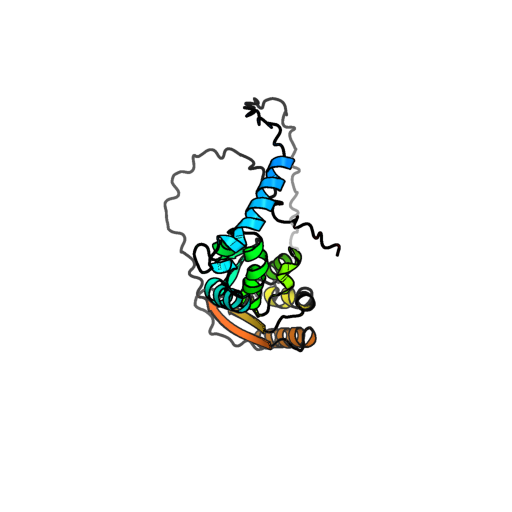-24.995 1.00 72.12 191 LEU A CA 1
ATOM 1477 C C . LEU A 1 191 ? 2.100 -3.049 -26.475 1.00 72.12 191 LEU A C 1
ATOM 1479 O O . LEU A 1 191 ? 2.752 -2.239 -27.132 1.00 72.12 191 LEU A O 1
ATOM 1483 N N . TYR A 1 192 ? 1.617 -4.175 -26.996 1.00 69.38 192 TYR A N 1
ATOM 1484 C CA . TYR A 1 192 ? 1.732 -4.499 -28.416 1.00 69.38 192 TYR A CA 1
ATOM 1485 C C . TYR A 1 192 ? 0.534 -3.928 -29.169 1.00 69.38 192 TYR A C 1
ATOM 1487 O O . TYR A 1 192 ? -0.604 -4.342 -28.949 1.00 69.38 192 TYR A O 1
ATOM 1495 N N . LEU A 1 193 ? 0.784 -3.001 -30.091 1.00 64.12 193 LEU A N 1
ATOM 1496 C CA . LEU A 1 193 ? -0.200 -2.654 -31.110 1.00 64.12 193 LEU A CA 1
ATOM 1497 C C . LEU A 1 193 ? -0.107 -3.683 -32.245 1.00 64.12 193 LEU A C 1
ATOM 1499 O O . LEU A 1 193 ? 0.828 -3.660 -33.036 1.00 64.12 193 LEU A O 1
ATOM 1503 N N . TRP A 1 194 ? -1.095 -4.580 -32.305 1.00 59.84 194 TRP A N 1
ATOM 1504 C CA . TRP A 1 194 ? -1.466 -5.383 -33.481 1.00 59.84 194 TRP A CA 1
ATOM 1505 C C . TRP A 1 194 ? -0.371 -6.265 -34.104 1.00 59.84 194 TRP A C 1
ATOM 1507 O O . TRP A 1 194 ? 0.185 -5.937 -35.148 1.00 59.84 194 TRP A O 1
ATOM 1517 N N . GLY A 1 195 ? -0.147 -7.448 -33.518 1.00 59.69 195 GLY A N 1
ATOM 1518 C CA . GLY A 1 195 ? 0.325 -8.658 -34.225 1.00 59.69 195 GLY A CA 1
ATOM 1519 C C . GLY A 1 195 ? 1.716 -8.623 -34.874 1.00 59.69 195 GLY A C 1
ATOM 1520 O O . GLY A 1 195 ? 2.182 -9.641 -35.378 1.00 59.69 195 GLY A O 1
ATOM 1521 N N . CYS A 1 196 ? 2.396 -7.486 -34.841 1.00 49.62 196 CYS A N 1
ATOM 1522 C CA . CYS A 1 196 ? 3.653 -7.249 -35.525 1.00 49.62 196 CYS A CA 1
ATOM 1523 C C . CYS A 1 196 ? 4.681 -6.783 -34.509 1.00 49.62 196 CYS A C 1
ATOM 1525 O O . CYS A 1 196 ? 5.028 -5.613 -34.510 1.00 49.62 196 CYS A O 1
ATOM 1527 N N . LEU A 1 197 ? 5.124 -7.679 -33.628 1.00 52.78 197 LEU A N 1
ATOM 1528 C CA . LEU A 1 197 ? 6.457 -7.673 -33.020 1.00 52.78 197 LEU A CA 1
ATOM 1529 C C . LEU A 1 197 ? 6.549 -8.878 -32.083 1.00 52.78 197 LEU A C 1
ATOM 1531 O O . LEU A 1 197 ? 5.759 -9.034 -31.156 1.00 52.78 197 LEU A O 1
ATOM 1535 N N . THR A 1 198 ? 7.536 -9.736 -32.328 1.00 59.72 198 THR A N 1
ATOM 1536 C CA . THR A 1 198 ? 8.038 -10.642 -31.294 1.00 59.72 198 THR A CA 1
ATOM 1537 C C . THR A 1 198 ? 8.492 -9.804 -30.095 1.00 59.72 198 THR A C 1
ATOM 1539 O O . THR A 1 198 ? 8.876 -8.653 -30.313 1.00 59.72 198 THR A O 1
ATOM 1542 N N . PRO A 1 199 ? 8.495 -10.340 -28.862 1.00 57.03 199 PRO A N 1
ATOM 1543 C CA . PRO A 1 199 ? 9.160 -9.701 -27.732 1.00 57.03 199 PRO A CA 1
ATOM 1544 C C . PRO A 1 199 ? 10.635 -9.537 -28.093 1.00 57.03 199 PRO A C 1
ATOM 1546 O O . PRO A 1 199 ? 11.448 -10.441 -27.918 1.00 57.03 199 PRO A O 1
ATOM 1549 N N . VAL A 1 200 ? 10.974 -8.411 -28.709 1.00 56.41 200 VAL A N 1
ATOM 1550 C CA . VAL A 1 200 ? 12.354 -8.022 -28.888 1.00 56.41 200 VAL A CA 1
ATOM 1551 C C . VAL A 1 200 ? 12.754 -7.609 -27.490 1.00 56.41 200 VAL A C 1
ATOM 1553 O O . VAL A 1 200 ? 12.299 -6.587 -26.977 1.00 56.41 200 VAL A O 1
ATOM 1556 N N . GLU A 1 201 ? 13.533 -8.475 -26.851 1.00 65.94 201 GLU A N 1
ATOM 1557 C CA . GLU A 1 201 ? 14.440 -8.111 -25.774 1.00 65.94 201 GLU A CA 1
ATOM 1558 C C . GLU A 1 201 ? 15.370 -7.022 -26.308 1.00 65.94 201 GLU A C 1
ATOM 1560 O O . GLU A 1 201 ? 16.509 -7.258 -26.698 1.00 65.94 201 GLU A O 1
ATOM 1565 N N . ASP A 1 202 ? 14.822 -5.822 -26.435 1.00 74.62 202 ASP A N 1
ATOM 1566 C CA . ASP A 1 202 ? 15.548 -4.665 -26.884 1.00 74.62 202 ASP A CA 1
ATOM 1567 C C . ASP A 1 202 ? 16.574 -4.363 -25.798 1.00 74.62 202 ASP A C 1
ATOM 1569 O O . ASP A 1 202 ? 16.225 -4.094 -24.640 1.00 74.62 202 ASP A O 1
ATOM 1573 N N . SER A 1 203 ? 17.850 -4.471 -26.168 1.00 81.31 203 SER A N 1
ATOM 1574 C CA . SER A 1 203 ? 18.969 -4.229 -25.267 1.00 81.31 203 SER A CA 1
ATOM 1575 C C . SER A 1 203 ? 18.846 -2.864 -24.603 1.00 81.31 203 SER A C 1
ATOM 1577 O O . SER A 1 203 ? 19.215 -2.716 -23.440 1.00 81.31 203 SER A O 1
ATOM 1579 N N . ASP A 1 204 ? 18.270 -1.882 -25.299 1.00 80.31 204 ASP A N 1
ATOM 1580 C CA . ASP A 1 204 ? 18.102 -0.530 -24.778 1.00 80.31 204 ASP A CA 1
ATOM 1581 C C . ASP A 1 204 ? 17.054 -0.488 -23.663 1.00 80.31 204 ASP A C 1
ATOM 1583 O O . ASP A 1 204 ? 17.286 0.105 -22.606 1.00 80.31 204 ASP A O 1
ATOM 1587 N N . SER A 1 205 ? 15.939 -1.200 -23.838 1.00 77.56 205 SER A N 1
ATOM 1588 C CA . SER A 1 205 ? 14.904 -1.345 -22.810 1.00 77.56 205 SER A CA 1
ATOM 1589 C C . SER A 1 205 ? 15.430 -2.084 -21.572 1.00 77.56 205 SER A C 1
ATOM 1591 O O . SER A 1 205 ? 15.197 -1.641 -20.445 1.00 77.56 205 SER A O 1
ATOM 1593 N N . GLN A 1 206 ? 16.196 -3.166 -21.753 1.00 82.56 206 GLN A N 1
ATOM 1594 C CA . GLN A 1 206 ? 16.840 -3.871 -20.636 1.00 82.56 206 GLN A CA 1
ATOM 1595 C C . GLN A 1 206 ? 17.864 -2.986 -19.907 1.00 82.56 206 GLN A C 1
ATOM 1597 O O . GLN A 1 206 ? 17.886 -2.951 -18.675 1.00 82.56 206 GLN A O 1
ATOM 1602 N N . ASN A 1 207 ? 18.674 -2.228 -20.651 1.00 85.38 207 ASN A N 1
ATOM 1603 C CA . ASN A 1 207 ? 19.643 -1.288 -20.089 1.00 85.38 207 ASN A CA 1
ATOM 1604 C C . ASN A 1 207 ? 18.956 -0.168 -19.298 1.00 85.38 207 ASN A C 1
ATOM 1606 O O . ASN A 1 207 ? 19.421 0.188 -18.216 1.00 85.38 207 ASN A O 1
ATOM 1610 N N . ALA A 1 208 ? 17.832 0.359 -19.790 1.00 83.19 208 ALA A N 1
ATOM 1611 C CA . ALA A 1 208 ? 17.063 1.389 -19.097 1.00 83.19 208 ALA A CA 1
ATOM 1612 C C . ALA A 1 208 ? 16.471 0.878 -17.774 1.00 83.19 208 ALA A C 1
ATOM 1614 O O . ALA A 1 208 ? 16.547 1.562 -16.752 1.00 83.19 208 ALA A O 1
ATOM 1615 N N . VAL A 1 209 ? 15.928 -0.342 -17.770 1.00 84.62 209 VAL A N 1
ATOM 1616 C CA . VAL A 1 209 ? 15.404 -0.999 -16.562 1.00 84.62 209 VAL A CA 1
ATOM 1617 C C . VAL A 1 209 ? 16.518 -1.246 -15.553 1.00 84.62 209 VAL A C 1
ATOM 1619 O O . VAL A 1 209 ? 16.364 -0.924 -14.376 1.00 84.62 209 VAL A O 1
ATOM 1622 N N . LYS A 1 210 ? 17.666 -1.750 -16.015 1.00 88.50 210 LYS A N 1
ATOM 1623 C CA . LYS A 1 210 ? 18.841 -1.960 -15.168 1.00 88.50 210 LYS A CA 1
ATOM 1624 C C . LYS A 1 210 ? 19.344 -0.646 -14.564 1.00 88.50 210 LYS A C 1
ATOM 1626 O O . LYS A 1 210 ? 19.585 -0.589 -13.363 1.00 88.50 210 LYS A O 1
ATOM 1631 N N . ALA A 1 211 ? 19.428 0.420 -15.359 1.00 88.31 211 ALA A N 1
ATOM 1632 C CA . ALA A 1 211 ? 19.828 1.741 -14.880 1.00 88.31 211 ALA A CA 1
ATOM 1633 C C . ALA A 1 211 ? 18.844 2.307 -13.840 1.00 88.31 211 ALA A C 1
ATOM 1635 O O . ALA A 1 211 ? 19.264 2.922 -12.859 1.00 88.31 211 ALA A O 1
ATOM 1636 N N . LEU A 1 212 ? 17.536 2.087 -14.018 1.00 86.19 212 LEU A N 1
ATOM 1637 C CA . LEU A 1 212 ? 16.522 2.460 -13.029 1.00 86.19 212 LEU A CA 1
ATOM 1638 C C . LEU A 1 212 ? 16.682 1.655 -11.731 1.00 86.19 212 LEU A C 1
ATOM 1640 O O . LEU A 1 212 ? 16.659 2.241 -10.650 1.00 86.19 212 LEU A O 1
ATOM 1644 N N . GLN A 1 213 ? 16.881 0.340 -11.835 1.00 89.75 213 GLN A N 1
ATOM 1645 C CA . GLN A 1 213 ? 17.104 -0.542 -10.691 1.00 89.75 213 GLN A CA 1
ATOM 1646 C C . GLN A 1 213 ? 18.346 -0.128 -9.893 1.00 89.75 213 GLN A C 1
ATOM 1648 O O . GLN A 1 213 ? 18.257 0.053 -8.681 1.00 89.75 213 GLN A O 1
ATOM 1653 N N . GLU A 1 214 ? 19.480 0.085 -10.565 1.00 91.44 214 GLU A N 1
ATOM 1654 C CA . GLU A 1 214 ? 20.723 0.555 -9.939 1.00 91.44 214 GLU A CA 1
ATOM 1655 C C . GLU A 1 214 ? 20.528 1.908 -9.251 1.00 91.44 214 GLU A C 1
ATOM 1657 O O . GLU A 1 214 ? 21.032 2.128 -8.151 1.00 91.44 214 GLU A O 1
ATOM 1662 N N . ARG A 1 215 ? 19.749 2.807 -9.860 1.00 90.44 215 ARG A N 1
ATOM 1663 C CA . ARG A 1 215 ? 19.462 4.115 -9.275 1.00 90.44 215 ARG A CA 1
ATOM 1664 C C . ARG A 1 215 ? 18.576 4.027 -8.037 1.00 90.44 215 ARG A C 1
ATOM 1666 O O . ARG A 1 215 ? 18.852 4.728 -7.073 1.00 90.44 215 ARG A O 1
ATOM 1673 N N . ILE A 1 216 ? 17.541 3.187 -8.037 1.00 89.94 216 ILE A N 1
ATOM 1674 C CA . ILE A 1 216 ? 16.716 2.968 -6.839 1.00 89.94 216 ILE A CA 1
ATOM 1675 C C . ILE A 1 216 ? 17.565 2.338 -5.732 1.00 89.94 216 ILE A C 1
ATOM 1677 O O . ILE A 1 216 ? 17.507 2.803 -4.599 1.00 89.94 216 ILE A O 1
ATOM 1681 N N . GLN A 1 217 ? 18.406 1.353 -6.063 1.00 92.62 217 GLN A N 1
ATOM 1682 C CA . GLN A 1 217 ? 19.298 0.710 -5.095 1.00 92.62 217 GLN A CA 1
ATOM 1683 C C . GLN A 1 217 ? 20.321 1.689 -4.504 1.00 92.62 217 GLN A C 1
ATOM 1685 O O . GLN A 1 217 ? 20.642 1.610 -3.324 1.00 92.62 217 GLN A O 1
ATOM 1690 N N . LEU A 1 218 ? 20.836 2.625 -5.307 1.00 93.38 218 LEU A N 1
ATOM 1691 C CA . LEU A 1 218 ? 21.743 3.672 -4.831 1.00 93.38 218 LEU A CA 1
ATOM 1692 C C . LEU A 1 218 ? 21.051 4.617 -3.839 1.00 93.38 218 LEU A C 1
ATOM 1694 O O . LEU A 1 218 ? 21.671 5.095 -2.893 1.00 93.38 218 LEU A O 1
ATOM 1698 N N . GLU A 1 219 ? 19.777 4.907 -4.085 1.00 91.69 219 GLU A N 1
ATOM 1699 C CA . GLU A 1 219 ? 18.976 5.845 -3.304 1.00 91.69 219 GLU A CA 1
ATOM 1700 C C . GLU A 1 219 ? 18.436 5.228 -2.010 1.00 91.69 219 GLU 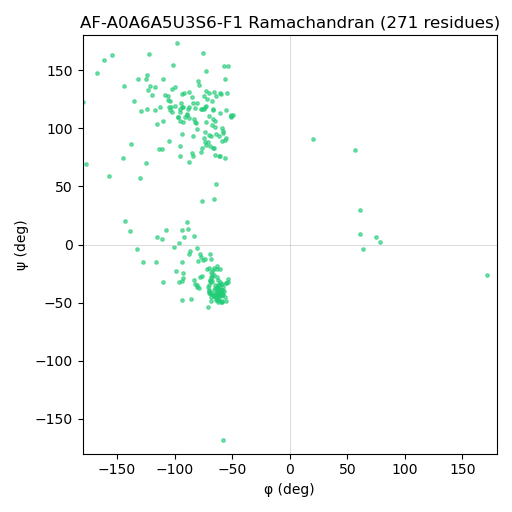A C 1
ATOM 1702 O O . GLU A 1 219 ? 18.356 5.916 -0.991 1.00 91.69 219 GLU A O 1
ATOM 1707 N N . VAL A 1 220 ? 18.093 3.937 -2.041 1.00 92.50 220 VAL A N 1
ATOM 1708 C CA . VAL A 1 220 ? 17.606 3.177 -0.887 1.00 92.50 220 VAL A CA 1
ATOM 1709 C C . VAL A 1 220 ? 18.263 1.786 -0.876 1.00 92.50 220 VAL A C 1
ATOM 1711 O O . VAL A 1 220 ? 17.702 0.829 -1.412 1.00 92.50 220 VAL A O 1
ATOM 1714 N N . PRO A 1 221 ? 19.466 1.647 -0.284 1.00 92.06 221 PRO A N 1
ATOM 1715 C CA . PRO A 1 221 ? 20.273 0.429 -0.389 1.00 92.06 221 PRO A CA 1
ATOM 1716 C C . PRO A 1 221 ? 19.663 -0.790 0.305 1.00 92.06 221 PRO A C 1
ATOM 1718 O O . PRO A 1 221 ? 19.988 -1.912 -0.077 1.00 92.06 221 PRO A O 1
ATOM 1721 N N . ASP A 1 222 ? 18.764 -0.584 1.268 1.00 92.94 222 ASP A N 1
ATOM 1722 C CA . ASP A 1 222 ? 18.104 -1.659 2.017 1.00 92.94 222 ASP A CA 1
ATOM 1723 C C . ASP A 1 222 ? 16.841 -2.198 1.320 1.00 92.94 222 ASP A C 1
ATOM 1725 O O . ASP A 1 222 ? 16.243 -3.176 1.773 1.00 92.94 222 ASP A O 1
ATOM 1729 N N . VAL A 1 223 ? 16.424 -1.584 0.207 1.00 94.00 223 VAL A N 1
ATOM 1730 C CA . VAL A 1 223 ? 15.236 -1.997 -0.545 1.00 94.00 223 VAL A CA 1
ATOM 1731 C C . VAL A 1 223 ? 15.599 -3.069 -1.561 1.00 94.00 223 VAL A C 1
ATOM 1733 O O . VAL A 1 223 ? 16.521 -2.916 -2.361 1.00 94.00 223 VAL A O 1
ATOM 1736 N N . SER A 1 224 ? 14.820 -4.148 -1.573 1.00 94.44 224 SER A N 1
ATOM 1737 C CA . SER A 1 224 ? 14.869 -5.142 -2.641 1.00 94.44 224 SER A CA 1
ATOM 1738 C C . SER A 1 224 ? 14.142 -4.619 -3.881 1.00 94.44 224 SER A C 1
ATOM 1740 O O . SER A 1 224 ? 12.938 -4.364 -3.851 1.00 94.44 224 SER A O 1
ATOM 1742 N N . VAL A 1 225 ? 14.870 -4.442 -4.984 1.00 93.25 225 VAL A N 1
ATOM 1743 C CA . VAL A 1 225 ? 14.284 -4.022 -6.263 1.00 93.2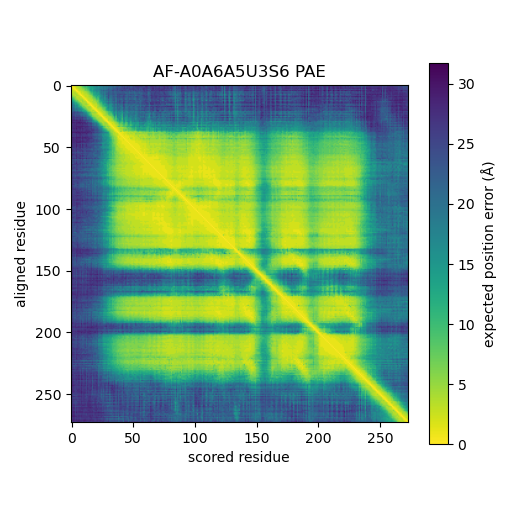5 225 VAL A CA 1
ATOM 1744 C C . VAL A 1 225 ? 14.200 -5.221 -7.196 1.00 93.25 225 VAL A C 1
ATOM 1746 O O . VAL A 1 225 ? 15.210 -5.857 -7.498 1.00 93.25 225 VAL A O 1
ATOM 1749 N N . THR A 1 226 ? 12.996 -5.523 -7.675 1.00 93.62 226 THR A N 1
ATOM 1750 C CA . THR A 1 226 ? 12.773 -6.583 -8.667 1.00 93.62 226 THR A CA 1
ATOM 1751 C C . THR A 1 226 ? 12.050 -6.022 -9.879 1.00 93.62 226 THR A C 1
ATOM 1753 O O . THR A 1 226 ? 11.182 -5.163 -9.744 1.00 93.62 226 THR A O 1
ATOM 1756 N N . CYS A 1 227 ? 12.412 -6.503 -11.067 1.00 89.06 227 CYS A N 1
ATOM 1757 C CA . CYS A 1 227 ? 11.794 -6.086 -12.320 1.00 89.06 227 CYS A CA 1
ATOM 1758 C C . CYS A 1 227 ? 11.154 -7.299 -12.994 1.00 89.06 227 CYS A C 1
ATOM 1760 O O . CYS A 1 227 ? 11.803 -8.331 -13.165 1.00 89.06 227 CYS A O 1
ATOM 1762 N N . GLY A 1 228 ? 9.885 -7.173 -13.372 1.00 86.88 228 GLY A N 1
ATOM 1763 C CA . GLY A 1 228 ? 9.134 -8.193 -14.091 1.00 86.88 228 GLY A CA 1
ATOM 1764 C C . GLY A 1 228 ? 8.627 -7.649 -15.417 1.00 86.88 228 GLY A C 1
ATOM 1765 O O . GLY A 1 228 ? 8.110 -6.535 -15.482 1.00 86.88 228 GLY A O 1
ATOM 1766 N N . TRP A 1 229 ? 8.744 -8.447 -16.472 1.00 85.69 229 TRP A N 1
ATOM 1767 C CA . TRP A 1 229 ? 8.130 -8.147 -17.761 1.00 85.69 229 TRP A CA 1
ATOM 1768 C C . TRP A 1 229 ? 6.759 -8.802 -17.801 1.00 85.69 229 TRP A C 1
ATOM 1770 O O . TRP A 1 229 ? 6.622 -9.983 -17.483 1.00 85.69 229 TRP A O 1
ATOM 1780 N N . SER A 1 230 ? 5.742 -8.039 -18.179 1.00 85.31 230 SER A N 1
ATOM 1781 C CA . SER A 1 230 ? 4.408 -8.578 -18.402 1.00 85.31 230 SER A CA 1
ATOM 1782 C C . SER A 1 230 ? 3.871 -8.086 -19.736 1.00 85.31 230 SER A C 1
ATOM 1784 O O . SER A 1 230 ? 4.119 -6.956 -20.165 1.00 85.31 230 SER A O 1
ATOM 1786 N N . THR A 1 231 ? 3.156 -8.976 -20.411 1.00 80.44 231 THR A N 1
ATOM 1787 C CA . THR A 1 231 ? 2.458 -8.668 -21.654 1.00 80.44 231 THR A CA 1
ATOM 1788 C C . THR A 1 231 ? 0.977 -8.580 -21.320 1.00 80.44 231 THR A C 1
ATOM 1790 O O . THR A 1 231 ? 0.416 -9.488 -20.708 1.00 80.44 231 THR A O 1
ATOM 1793 N N . LYS A 1 232 ? 0.357 -7.447 -21.650 1.00 78.44 232 LYS A N 1
ATOM 1794 C CA . LYS A 1 232 ? -1.098 -7.296 -21.619 1.00 78.44 232 LYS A CA 1
ATOM 1795 C C . LYS A 1 232 ? -1.549 -7.123 -23.055 1.00 78.44 232 LYS A C 1
ATOM 1797 O O . LYS A 1 232 ? -1.158 -6.158 -23.710 1.00 78.44 232 LYS A O 1
ATOM 1802 N N . GLU A 1 233 ? -2.363 -8.055 -23.525 1.00 71.75 233 GLU A N 1
ATOM 1803 C CA . GLU A 1 233 ? -3.116 -7.848 -24.752 1.00 71.75 233 GLU A CA 1
ATOM 1804 C C . GLU A 1 233 ? -4.131 -6.738 -24.479 1.00 71.75 233 GLU A C 1
ATOM 1806 O O . GLU A 1 233 ? -4.987 -6.849 -23.599 1.00 71.75 233 GLU A O 1
ATOM 1811 N N . VAL A 1 234 ? -3.975 -5.613 -25.174 1.00 73.00 234 VAL A N 1
ATOM 1812 C CA . VAL A 1 234 ? -4.986 -4.560 -25.159 1.00 73.00 234 VAL A CA 1
ATOM 1813 C C . VAL A 1 234 ? -6.058 -5.000 -26.136 1.00 73.00 234 VAL A C 1
ATOM 1815 O O . VAL A 1 234 ? -5.898 -4.860 -27.348 1.00 73.00 234 VAL A O 1
ATOM 1818 N N . GLU A 1 235 ? -7.140 -5.559 -25.605 1.00 71.50 235 GLU A N 1
ATOM 1819 C CA . GLU A 1 235 ? -8.350 -5.792 -26.377 1.00 71.50 235 GLU A CA 1
ATOM 1820 C C . GLU A 1 235 ? -8.952 -4.420 -26.695 1.00 71.50 235 GLU A C 1
ATOM 1822 O O . GLU A 1 235 ? -9.634 -3.797 -25.880 1.00 71.50 235 GLU A O 1
ATOM 1827 N N . ILE A 1 236 ? -8.602 -3.880 -27.863 1.00 72.94 236 ILE A N 1
ATOM 1828 C CA . ILE A 1 236 ? -9.273 -2.702 -28.398 1.00 72.94 236 ILE A CA 1
ATOM 1829 C C . ILE A 1 236 ? -10.680 -3.186 -28.717 1.00 72.94 236 ILE A C 1
ATOM 1831 O O . ILE A 1 236 ? -10.869 -3.902 -29.702 1.00 72.94 236 ILE A O 1
ATOM 1835 N N . GLN A 1 237 ? -11.647 -2.840 -27.862 1.00 67.44 237 GLN A N 1
ATOM 1836 C CA . GLN A 1 237 ? -13.054 -2.992 -28.202 1.00 67.44 237 GLN A CA 1
ATOM 1837 C C . GLN A 1 237 ? -13.231 -2.315 -29.553 1.00 67.44 237 GLN A C 1
ATOM 1839 O O . GLN A 1 237 ? -13.026 -1.106 -29.688 1.00 67.44 237 GLN A O 1
ATOM 1844 N N . SER A 1 238 ? -13.488 -3.138 -30.572 1.00 75.56 238 SER A N 1
ATOM 1845 C CA . SER A 1 238 ? -13.816 -2.627 -31.893 1.00 75.56 238 SER A CA 1
ATOM 1846 C C . SER A 1 238 ? -14.986 -1.677 -31.678 1.00 75.56 238 SER A C 1
ATOM 1848 O O . SER A 1 238 ? -15.895 -2.071 -30.943 1.00 75.56 238 SER A O 1
ATOM 1850 N N . PRO A 1 239 ? -14.946 -0.441 -32.207 1.00 71.25 239 PRO A N 1
ATOM 1851 C CA . PRO A 1 239 ? -16.097 0.443 -32.126 1.00 71.25 239 PRO A CA 1
ATOM 1852 C C . PRO A 1 239 ? -17.282 -0.363 -32.647 1.00 71.25 239 PRO A C 1
ATOM 1854 O O . PRO A 1 239 ? -17.279 -0.782 -33.802 1.00 71.25 239 PRO A O 1
ATOM 1857 N N . SER A 1 240 ? -18.201 -0.726 -31.753 1.00 69.06 240 SER A N 1
ATOM 1858 C CA . SER A 1 240 ? -19.410 -1.427 -32.143 1.00 69.06 240 SER A CA 1
ATOM 1859 C C . SER A 1 240 ? -20.125 -0.496 -33.107 1.00 69.06 240 SER A C 1
ATOM 1861 O O . SER A 1 240 ? -20.274 0.684 -32.793 1.00 69.06 240 SER A O 1
ATOM 1863 N N . ASP A 1 241 ? -20.514 -1.006 -34.275 1.00 70.62 241 ASP A N 1
ATOM 1864 C CA . ASP A 1 241 ? -21.266 -0.282 -35.309 1.00 70.62 241 ASP A CA 1
ATOM 1865 C C . ASP A 1 241 ? -22.694 0.091 -34.826 1.00 70.62 241 ASP A C 1
ATOM 1867 O O . ASP A 1 241 ? -23.662 -0.034 -35.571 1.00 70.62 241 ASP A O 1
ATOM 1871 N N . GLU A 1 242 ? -22.861 0.499 -33.563 1.00 65.12 242 GLU A N 1
ATOM 1872 C CA . GLU A 1 242 ? -24.121 0.981 -33.008 1.00 65.12 242 GLU A CA 1
ATOM 1873 C C . GLU A 1 242 ? -24.431 2.360 -33.601 1.00 65.12 242 GLU A C 1
ATOM 1875 O O . GLU A 1 242 ? -24.002 3.397 -33.105 1.00 65.12 242 GLU A O 1
ATOM 1880 N N . ASP A 1 243 ? -25.121 2.304 -34.740 1.00 56.38 243 ASP A N 1
ATOM 1881 C CA . ASP A 1 243 ? -26.081 3.257 -35.296 1.00 56.38 243 ASP A CA 1
ATOM 1882 C C . ASP A 1 243 ? -26.016 4.701 -34.759 1.00 56.38 243 ASP A C 1
ATOM 1884 O O . ASP A 1 243 ? -26.752 5.118 -33.863 1.00 56.38 243 ASP A O 1
ATOM 1888 N N . ASP A 1 244 ? -25.205 5.498 -35.454 1.00 60.03 244 ASP A N 1
ATOM 1889 C CA . ASP A 1 244 ? -25.254 6.961 -35.548 1.00 60.03 244 ASP A CA 1
ATOM 1890 C C . ASP A 1 244 ? -26.603 7.424 -36.144 1.00 60.03 244 ASP A C 1
ATOM 1892 O O . ASP A 1 244 ? -26.707 7.722 -37.336 1.00 60.03 244 ASP A O 1
ATOM 1896 N N . SER A 1 245 ? -27.687 7.399 -35.354 1.00 60.84 245 SER A N 1
ATOM 1897 C CA . SER A 1 245 ? -29.017 7.809 -35.846 1.00 60.84 245 SER A CA 1
ATOM 1898 C C . SER A 1 245 ? -29.892 8.651 -34.912 1.00 60.84 245 SER A C 1
ATOM 1900 O O . SER A 1 245 ? -31.041 8.915 -35.258 1.00 60.84 245 SER A O 1
ATOM 1902 N N . THR A 1 246 ? -29.371 9.181 -33.804 1.00 58.22 246 THR A N 1
ATOM 1903 C CA . THR A 1 246 ? -30.100 10.181 -32.997 1.00 58.22 246 THR A CA 1
ATOM 1904 C C . THR A 1 246 ? -29.151 11.212 -32.389 1.00 58.22 246 THR A C 1
ATOM 1906 O O . THR A 1 246 ? -28.847 11.180 -31.201 1.00 58.22 246 THR A O 1
ATOM 1909 N N . LEU A 1 247 ? -28.669 12.127 -33.232 1.00 57.81 247 LEU A N 1
ATOM 1910 C CA . LEU A 1 247 ? -28.114 13.420 -32.828 1.00 57.81 247 LEU A CA 1
ATOM 1911 C C . LEU A 1 247 ? -29.236 14.459 -32.934 1.00 57.81 247 LEU A C 1
ATOM 1913 O O . LEU A 1 247 ? -29.378 15.093 -33.971 1.00 57.81 247 LEU A O 1
ATOM 1917 N N . ASP A 1 248 ? -30.045 14.574 -31.886 1.00 57.94 248 ASP A N 1
ATOM 1918 C CA . ASP A 1 248 ? -30.957 15.699 -31.639 1.00 57.94 248 ASP A CA 1
ATOM 1919 C C . ASP A 1 248 ? -31.253 15.741 -30.130 1.00 57.94 248 ASP A C 1
ATOM 1921 O O . ASP A 1 248 ? -32.394 15.599 -29.715 1.00 57.94 248 ASP A O 1
ATOM 1925 N N . ASP A 1 249 ? -30.225 15.889 -29.292 1.00 52.66 249 ASP A N 1
ATOM 1926 C CA . ASP A 1 249 ? -30.437 16.221 -27.882 1.00 52.66 249 ASP A CA 1
ATOM 1927 C C . ASP A 1 249 ? -29.560 17.422 -27.514 1.00 52.66 249 ASP A C 1
ATOM 1929 O O . ASP A 1 249 ? -28.329 17.400 -27.605 1.00 52.66 249 ASP A O 1
ATOM 1933 N N . GLU A 1 250 ? -30.258 18.509 -27.190 1.00 62.78 250 GLU A N 1
ATOM 1934 C CA . GLU A 1 250 ? -29.756 19.774 -26.673 1.00 62.78 250 GLU A CA 1
ATOM 1935 C C . GLU A 1 250 ? -28.802 19.512 -25.500 1.00 62.78 250 GLU A C 1
ATOM 1937 O O . GLU A 1 250 ? -29.210 19.063 -24.431 1.00 62.78 250 GLU A O 1
ATOM 1942 N N . TYR A 1 251 ? -27.512 19.789 -25.696 1.00 58.91 251 TYR A N 1
ATOM 1943 C CA . TYR A 1 251 ? -26.570 19.902 -24.588 1.00 58.91 251 TYR A CA 1
ATOM 1944 C C . TYR A 1 251 ? -26.908 21.180 -23.813 1.00 58.91 251 TYR A C 1
ATOM 1946 O O . TYR A 1 251 ? -26.468 22.271 -24.179 1.00 58.91 251 TYR A O 1
ATOM 1954 N N . ASP A 1 252 ? -27.710 21.039 -22.760 1.00 60.41 252 ASP A N 1
ATOM 1955 C CA . ASP A 1 252 ? -27.789 22.029 -21.694 1.00 60.41 252 ASP A CA 1
ATOM 1956 C C . ASP A 1 252 ? -26.436 22.037 -20.959 1.00 60.41 252 ASP A C 1
ATOM 1958 O O . ASP A 1 252 ? -26.063 21.079 -20.279 1.00 60.41 252 ASP A O 1
ATOM 1962 N N . ASP A 1 253 ? -25.674 23.116 -21.168 1.00 58.50 253 ASP A N 1
ATOM 1963 C CA . ASP A 1 253 ? -24.463 23.491 -20.427 1.00 58.50 253 ASP A CA 1
ATOM 1964 C C . ASP A 1 253 ? -24.809 23.724 -18.941 1.00 58.50 253 ASP A C 1
ATOM 1966 O O . ASP A 1 253 ? -24.906 24.863 -18.463 1.00 58.50 253 ASP A O 1
ATOM 1970 N N . ASP A 1 254 ? -25.008 22.643 -18.194 1.00 58.97 254 ASP A N 1
ATOM 1971 C CA . ASP A 1 254 ? -24.923 22.664 -16.741 1.00 58.97 254 ASP A CA 1
ATOM 1972 C C . ASP A 1 254 ? -23.441 22.511 -16.368 1.00 58.97 254 ASP A C 1
ATOM 1974 O O . ASP A 1 254 ? -22.876 21.419 -16.303 1.00 58.97 254 ASP A O 1
ATOM 1978 N N . GLU A 1 255 ? -22.783 23.662 -16.193 1.00 61.47 255 GLU A N 1
ATOM 1979 C CA . GLU A 1 255 ? -21.493 23.784 -15.515 1.00 61.47 255 GLU A CA 1
ATOM 1980 C C . GLU A 1 255 ? -21.622 23.194 -14.102 1.00 61.47 255 GLU A C 1
ATOM 1982 O O . GLU A 1 255 ? -21.980 23.888 -13.149 1.00 61.47 255 GLU A O 1
ATOM 1987 N N . ASP A 1 256 ? -21.349 21.897 -13.967 1.00 51.19 256 ASP A N 1
ATOM 1988 C CA . ASP A 1 256 ? -21.203 21.257 -12.668 1.00 51.19 256 ASP A CA 1
ATOM 1989 C C . ASP A 1 256 ? -19.976 21.849 -11.961 1.00 51.19 256 ASP A C 1
ATOM 1991 O O . ASP A 1 256 ? -18.816 21.532 -12.245 1.00 51.19 256 ASP A O 1
ATOM 1995 N N . ASP A 1 257 ? -20.285 22.751 -11.036 1.00 52.84 257 ASP A N 1
ATOM 1996 C CA . ASP A 1 257 ? -19.434 23.307 -9.995 1.00 52.84 257 ASP A CA 1
ATOM 1997 C C . ASP A 1 257 ? -18.865 22.133 -9.174 1.00 52.84 257 ASP A C 1
ATOM 1999 O O . ASP A 1 257 ? -19.497 21.605 -8.255 1.00 52.84 257 ASP A O 1
ATOM 2003 N N . TYR A 1 258 ? -17.689 21.629 -9.566 1.00 58.47 258 TYR A N 1
ATOM 2004 C CA . TYR A 1 258 ? -16.976 20.604 -8.807 1.00 58.47 258 TYR A CA 1
ATOM 2005 C C . TYR A 1 258 ? -16.470 21.224 -7.504 1.00 58.47 258 TYR A C 1
ATOM 2007 O O . TYR A 1 258 ? -15.313 21.644 -7.396 1.00 58.47 258 TYR A O 1
ATOM 2015 N N . ASP A 1 259 ? -17.345 21.237 -6.500 1.00 47.69 259 ASP A N 1
ATOM 2016 C CA . ASP A 1 259 ? -16.988 21.468 -5.110 1.00 47.69 259 ASP A CA 1
ATOM 2017 C C . ASP A 1 259 ? -15.839 20.523 -4.740 1.00 47.69 259 ASP A C 1
ATOM 2019 O O . ASP A 1 259 ? -15.945 19.292 -4.686 1.00 47.69 259 ASP A O 1
ATOM 2023 N N . THR A 1 260 ? -14.687 21.149 -4.541 1.00 57.50 260 THR A N 1
ATOM 2024 C CA . THR A 1 260 ? -13.428 20.528 -4.166 1.00 57.50 260 THR A CA 1
ATOM 2025 C C . THR A 1 260 ? -13.607 19.836 -2.817 1.00 57.50 260 THR A C 1
ATOM 2027 O O . THR A 1 260 ? -13.853 20.465 -1.792 1.00 57.50 260 THR A O 1
ATOM 2030 N N . TYR A 1 261 ? -13.529 18.507 -2.823 1.00 51.81 261 TYR A N 1
ATOM 2031 C CA . TYR A 1 261 ? -13.711 17.674 -1.638 1.00 51.81 261 TYR A CA 1
ATOM 2032 C C . TYR A 1 261 ? -12.447 17.719 -0.749 1.00 51.81 261 TYR A C 1
ATOM 2034 O O . TYR A 1 261 ? -11.646 16.786 -0.757 1.00 51.81 261 TYR A O 1
ATOM 2042 N N . ASP A 1 262 ? -12.275 18.781 0.045 1.00 47.69 262 ASP A N 1
ATOM 2043 C CA . ASP A 1 262 ? -11.191 18.974 1.042 1.00 47.69 262 ASP A CA 1
ATOM 2044 C C . ASP A 1 262 ? -11.395 18.145 2.337 1.00 47.69 262 ASP A C 1
ATOM 2046 O O . ASP A 1 262 ? -11.141 18.571 3.462 1.00 47.69 262 ASP A O 1
ATOM 2050 N N . GLY A 1 263 ? -11.902 16.920 2.207 1.00 50.16 263 GLY A N 1
ATOM 2051 C CA . GLY A 1 263 ? -12.431 16.140 3.328 1.00 50.16 263 GLY A CA 1
ATOM 2052 C C . GLY A 1 263 ? -11.454 15.247 4.103 1.00 50.16 263 GLY A C 1
ATOM 2053 O O . GLY A 1 263 ? -11.941 14.309 4.734 1.00 50.16 263 GLY A O 1
ATOM 2054 N N . LEU A 1 264 ? -10.128 15.439 4.049 1.00 50.44 264 LEU A N 1
ATOM 2055 C CA . LEU A 1 264 ? -9.185 14.548 4.763 1.00 50.44 264 LEU A CA 1
ATOM 2056 C C . LEU A 1 264 ? -8.075 15.212 5.593 1.00 50.44 264 LEU A C 1
ATOM 2058 O O . LEU A 1 264 ? -7.401 14.492 6.328 1.00 50.44 264 LEU A O 1
ATOM 2062 N N . ASP A 1 265 ? -7.943 16.535 5.593 1.00 49.66 265 ASP A N 1
ATOM 2063 C CA . ASP A 1 265 ? -6.941 17.216 6.417 1.00 49.66 265 ASP A CA 1
ATOM 2064 C C . ASP A 1 265 ? -7.618 17.871 7.619 1.00 49.66 265 ASP A C 1
ATOM 2066 O O . ASP A 1 265 ? -8.087 18.995 7.523 1.00 49.66 265 ASP A O 1
ATOM 2070 N N . ASN A 1 266 ? -7.748 17.124 8.720 1.00 45.84 266 ASN A N 1
ATOM 2071 C CA . ASN A 1 266 ? -7.791 17.628 10.103 1.00 45.84 266 ASN A CA 1
ATOM 2072 C C . ASN A 1 266 ? -7.871 16.429 11.063 1.00 45.84 266 ASN A C 1
ATOM 2074 O O . ASN A 1 266 ? -8.896 16.152 11.689 1.00 45.84 266 ASN A O 1
ATOM 2078 N N . LEU A 1 267 ? -6.776 15.674 11.149 1.00 51.34 267 LEU A N 1
ATOM 2079 C CA . LEU A 1 267 ? -6.453 14.953 12.376 1.00 51.34 267 LEU A CA 1
ATOM 2080 C C . LEU A 1 267 ? -5.529 15.875 13.165 1.00 51.34 267 LEU A C 1
ATOM 2082 O O . LEU A 1 267 ? -4.336 15.947 12.890 1.00 51.34 267 LEU A O 1
ATOM 2086 N N . ASP A 1 268 ? -6.152 16.629 14.066 1.00 51.66 268 ASP A N 1
ATOM 2087 C CA . ASP A 1 268 ? -5.500 17.462 15.068 1.00 51.66 268 ASP A CA 1
ATOM 2088 C C . ASP A 1 268 ? -4.548 16.584 15.892 1.00 51.66 268 ASP A C 1
ATOM 2090 O O . ASP A 1 268 ? -4.967 15.634 16.562 1.00 51.66 268 ASP A O 1
ATOM 2094 N N . ASP A 1 269 ? -3.258 16.885 15.782 1.00 54.12 269 ASP A N 1
ATOM 2095 C CA . ASP A 1 269 ? -2.179 16.282 16.553 1.00 54.12 269 ASP A CA 1
ATOM 2096 C C . ASP A 1 269 ? -2.081 17.021 17.892 1.00 54.12 269 ASP A C 1
ATOM 2098 O O . ASP A 1 269 ? -1.250 17.904 18.097 1.00 54.12 269 ASP A O 1
ATOM 2102 N N . SER A 1 270 ? -3.013 16.717 18.795 1.00 55.09 270 SER A N 1
ATOM 2103 C CA . SER A 1 270 ? -2.950 17.144 20.190 1.00 55.09 270 SER A CA 1
ATOM 2104 C C . SER A 1 270 ? -2.319 16.031 21.030 1.00 55.09 270 SER A C 1
ATOM 2106 O O . SER A 1 270 ? -3.018 15.308 21.743 1.00 55.09 270 SER A O 1
ATOM 2108 N N . SER A 1 271 ? -0.998 15.879 20.937 1.00 55.41 271 SER A N 1
ATOM 2109 C CA . SER A 1 271 ? -0.200 15.201 21.961 1.00 55.41 271 SER A CA 1
ATOM 2110 C C . SER A 1 271 ? 0.734 16.210 22.635 1.00 55.41 271 SER A C 1
ATOM 2112 O O . SER A 1 271 ? 1.907 16.330 22.286 1.00 55.41 271 SER A O 1
ATOM 2114 N N . GLU A 1 272 ? 0.188 16.950 23.600 1.00 59.25 272 GLU A N 1
ATOM 2115 C CA . GLU A 1 272 ? 0.953 17.437 24.748 1.00 59.25 272 GLU A CA 1
ATOM 2116 C C . GLU A 1 272 ? 0.745 16.428 25.884 1.00 59.25 272 GLU A C 1
ATOM 2118 O O . GLU A 1 272 ? -0.341 16.369 26.455 1.00 59.25 272 GLU A O 1
ATOM 2123 N N . GLU A 1 273 ? 1.769 15.621 26.168 1.00 53.59 273 GLU A N 1
ATOM 2124 C CA . GLU A 1 273 ? 2.118 15.096 27.500 1.00 53.59 273 GLU A CA 1
ATOM 2125 C C . GLU A 1 273 ? 3.580 14.625 27.508 1.00 53.59 273 GLU A C 1
ATOM 2127 O O . GLU A 1 273 ? 3.988 13.908 26.564 1.00 53.59 273 GLU A O 1
#

Solvent-accessible surface area (backbone atoms only — not comparable to full-atom values): 17328 Å² total; per-residue (Å²): 140,86,86,83,84,84,82,82,84,82,81,84,81,83,87,75,88,82,83,91,81,86,77,87,82,83,77,79,75,76,78,76,78,77,64,88,74,60,61,69,61,56,53,56,52,51,54,51,50,61,65,46,42,49,78,72,34,74,68,62,62,47,59,67,69,62,44,53,52,51,36,42,70,68,47,24,80,44,64,37,41,36,39,79,87,65,51,68,48,66,84,48,91,65,60,64,51,65,50,68,72,43,72,68,53,22,64,68,43,52,55,36,49,32,52,43,18,37,44,30,22,70,36,65,67,28,48,53,56,51,60,70,72,45,79,84,59,37,49,32,21,34,39,32,40,33,42,61,41,76,78,73,58,51,87,82,66,78,51,61,74,60,58,58,61,64,44,56,74,76,52,52,66,57,56,67,66,28,84,56,41,43,36,40,37,37,36,38,33,47,52,68,80,74,99,73,72,75,90,70,83,43,65,65,62,54,49,52,52,50,53,47,48,54,49,47,35,72,67,40,71,79,34,48,74,47,79,45,83,45,79,53,85,72,80,72,75,68,83,70,88,77,72,95,76,82,93,84,74,85,82,76,87,73,81,76,77,77,76,78,82,79,81,79,85,79,81,80,85,83,80,88,129